Protein AF-A0A841HN18-F1 (afdb_monomer_lite)

Organism: NCBI:txid732238

Radius of gyration: 18.42 Å; chains: 1; bounding box: 43×34×54 Å

pLDDT: mean 80.9, std 12.54, range [36.69, 96.12]

Secondary structure (DSSP, 8-state):
-----EEE-TTSEEEE-SS--S-HHHHHTS-TT-GGGS-TTEEEEEEETTTTEEEEEESSS--EEEEEETTEEEETTEEEPPPPP-TT----EEEEE--TTSPPEEEEE-TTSEEEEEEE-GGGS-SS--S-EEEEEEEEEEETTEEEEEETTS-EEEEEEE--TT---TTS--EEEETTEEEEE--

Sequence (187 aa):
MLTDHILFFGNGIVVRHGFINGPRECYARLPVSNLSTLPSNYGRWQENKATGGIDVVWQEGGPWRLKREGRLLSLDGRKLVSYRPIDAVKLNGVYVYRPVGDQPSAFAFMADGRFEAVNLSENMMTCSSGKAIPKATGRYEVSKWTLLLTFDDGATAMLPLRIGDDQPDLNDVRAFTVISYEFIRER

Foldseek 3Di:
DPLWDWDAAPCFKIFTDNADLAFPVVVNPDDQPDLLPDDQRMWGWDQDPVQRWIWIDTPDDDIFTWHDDPPWTDTPNRTDDDDFFLFFQFDAAKWWFDDPPDDIWIWHGHSVQKIKTAQADLSLFDDDDSDTPRIWIAGWGRGRQWIWGQTPVRDIGIWRKAQDPVCPDSHDGQWIDTSHTIIGGDD

Structure (mmCIF, N/CA/C/O backbone):
data_AF-A0A841HN18-F1
#
_entry.id   AF-A0A841HN18-F1
#
loop_
_atom_site.group_PDB
_atom_site.id
_atom_site.type_symbol
_atom_site.label_atom_id
_atom_site.label_alt_id
_atom_site.label_comp_id
_atom_site.label_asym_id
_atom_site.label_entity_id
_atom_site.label_seq_id
_atom_site.pdbx_PDB_ins_code
_atom_site.Cartn_x
_atom_site.Cartn_y
_atom_site.Cartn_z
_atom_site.occupancy
_atom_site.B_iso_or_equiv
_atom_site.auth_seq_id
_atom_site.auth_comp_id
_atom_site.auth_asym_id
_atom_site.auth_atom_id
_atom_site.pdbx_PDB_model_num
ATOM 1 N N . MET A 1 1 ? -18.126 13.939 3.426 1.00 36.69 1 MET A N 1
ATOM 2 C CA . MET A 1 1 ? -17.469 12.617 3.510 1.00 36.69 1 MET A CA 1
ATOM 3 C C . MET A 1 1 ? -16.158 12.820 4.252 1.00 36.69 1 MET A C 1
ATOM 5 O O . MET A 1 1 ? -15.467 13.767 3.909 1.00 36.69 1 MET A O 1
ATOM 9 N N . LEU A 1 2 ? -15.852 12.040 5.293 1.00 37.47 2 LEU A N 1
ATOM 10 C CA . LEU A 1 2 ? -14.484 11.987 5.827 1.00 37.47 2 LEU A CA 1
ATOM 11 C C . LEU A 1 2 ? -13.649 11.272 4.761 1.00 37.47 2 LEU A C 1
ATOM 13 O O . LEU A 1 2 ? -13.888 10.099 4.498 1.00 37.47 2 LEU A O 1
ATOM 17 N N . THR A 1 3 ? -12.768 12.002 4.085 1.00 49.94 3 THR A N 1
ATOM 18 C CA . THR A 1 3 ? -11.873 11.484 3.034 1.00 49.94 3 THR A CA 1
ATOM 19 C C . THR A 1 3 ? -10.576 10.909 3.601 1.00 49.94 3 THR A C 1
ATOM 21 O O . THR A 1 3 ? -9.691 10.516 2.848 1.00 49.94 3 THR A O 1
ATOM 24 N N . ASP A 1 4 ? -10.443 10.869 4.926 1.00 60.03 4 ASP A N 1
ATOM 25 C CA . ASP A 1 4 ? -9.241 10.380 5.583 1.00 60.03 4 ASP A CA 1
ATOM 26 C C . ASP A 1 4 ? -9.256 8.853 5.632 1.00 60.03 4 ASP A C 1
ATOM 28 O O . ASP A 1 4 ? -10.110 8.241 6.279 1.00 60.03 4 ASP A O 1
ATOM 32 N N . HIS A 1 5 ? -8.284 8.223 4.972 1.00 71.88 5 HIS A N 1
ATOM 33 C CA . HIS A 1 5 ? -7.996 6.818 5.218 1.00 71.88 5 HIS A CA 1
ATOM 34 C C . HIS A 1 5 ? -7.392 6.683 6.616 1.00 71.88 5 HIS A C 1
ATOM 36 O O . HIS A 1 5 ? -6.443 7.388 6.976 1.00 71.88 5 HIS A O 1
ATOM 42 N N . ILE A 1 6 ? -7.958 5.774 7.407 1.00 79.94 6 ILE A N 1
ATOM 43 C CA . ILE A 1 6 ? -7.513 5.498 8.771 1.00 79.94 6 ILE A CA 1
ATOM 44 C C . ILE A 1 6 ? -7.007 4.062 8.821 1.00 79.94 6 ILE A C 1
ATOM 46 O O . ILE A 1 6 ? -7.715 3.131 8.435 1.00 79.94 6 ILE A O 1
ATOM 50 N N . LEU A 1 7 ? -5.786 3.880 9.315 1.00 80.69 7 LEU A N 1
ATOM 51 C CA . LEU A 1 7 ? -5.184 2.567 9.517 1.00 80.69 7 LEU A CA 1
ATOM 52 C C . LEU A 1 7 ? -5.016 2.284 11.002 1.00 80.69 7 LEU A C 1
ATOM 54 O O . LEU A 1 7 ? -4.347 3.046 11.692 1.00 80.69 7 LEU A O 1
ATOM 58 N N . PHE A 1 8 ? -5.561 1.158 11.456 1.00 8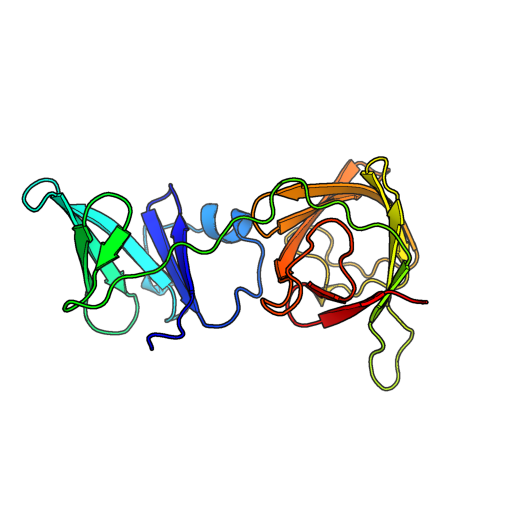3.50 8 PHE A N 1
ATOM 59 C CA . PHE A 1 8 ? -5.360 0.627 12.802 1.00 83.50 8 PHE A CA 1
ATOM 60 C C . PHE A 1 8 ? -4.345 -0.514 12.748 1.00 83.50 8 PHE A C 1
ATOM 62 O O . PHE A 1 8 ? -4.555 -1.511 12.055 1.00 83.50 8 PHE A O 1
ATOM 69 N N . PHE A 1 9 ? -3.245 -0.376 13.480 1.00 81.75 9 PHE A N 1
ATOM 70 C CA . PHE A 1 9 ? -2.192 -1.383 13.576 1.00 81.75 9 PHE A CA 1
ATOM 71 C C . PHE A 1 9 ? -2.323 -2.176 14.874 1.00 81.75 9 PHE A C 1
ATOM 73 O O . PHE A 1 9 ? -2.658 -1.621 15.919 1.00 81.75 9 PHE A O 1
ATOM 80 N N . GLY A 1 10 ? -2.009 -3.473 14.828 1.00 80.31 10 GLY A N 1
ATOM 81 C CA . GLY A 1 10 ? -2.128 -4.367 15.989 1.00 80.31 10 GLY A CA 1
ATOM 82 C C . GLY A 1 10 ? -1.227 -4.001 17.176 1.00 80.31 10 GLY A C 1
ATOM 83 O O . GLY A 1 10 ? -1.501 -4.418 18.293 1.00 80.31 10 GLY A O 1
ATOM 84 N N . ASN A 1 11 ? -0.189 -3.188 16.959 1.00 81.56 11 ASN A N 1
ATOM 85 C CA . ASN A 1 11 ? 0.678 -2.655 18.014 1.00 81.56 11 ASN A CA 1
ATOM 86 C C . ASN A 1 11 ? 0.071 -1.445 18.762 1.00 81.56 11 ASN A C 1
ATOM 88 O O . ASN A 1 11 ? 0.737 -0.872 19.622 1.00 81.56 11 ASN A O 1
ATOM 92 N N . GLY A 1 12 ? -1.153 -1.025 18.420 1.00 87.38 12 GLY A N 1
ATOM 93 C CA . GLY A 1 12 ? -1.821 0.136 19.012 1.00 87.38 12 GLY A CA 1
ATOM 94 C C . GLY A 1 12 ? -1.541 1.469 18.309 1.00 87.38 12 GLY A C 1
ATOM 95 O O . GLY A 1 12 ? -2.044 2.492 18.765 1.00 87.38 12 GLY A O 1
ATOM 96 N N . ILE A 1 13 ? -0.786 1.501 17.199 1.00 86.56 13 ILE A N 1
ATOM 97 C CA . ILE A 1 13 ? -0.677 2.701 16.347 1.00 86.56 13 ILE A CA 1
ATOM 98 C C . ILE A 1 13 ? -1.947 2.874 15.527 1.00 86.56 13 ILE A C 1
ATOM 100 O O . ILE A 1 13 ? -2.488 1.913 14.977 1.00 86.56 13 ILE A O 1
ATOM 104 N N . VAL A 1 14 ? -2.391 4.119 15.395 1.00 86.56 14 VAL A N 1
ATOM 105 C CA . VAL A 1 14 ? -3.349 4.528 14.371 1.00 86.56 14 VAL A CA 1
ATOM 106 C C . VAL A 1 14 ? -2.773 5.680 13.558 1.00 86.56 14 VAL A C 1
ATOM 108 O O . VAL A 1 14 ? -2.078 6.541 14.092 1.00 86.56 14 VAL A O 1
ATOM 111 N N . VAL A 1 15 ? -3.041 5.686 12.257 1.00 82.50 15 VAL A N 1
ATOM 112 C CA . VAL A 1 15 ? -2.590 6.739 11.338 1.00 82.50 15 VAL A CA 1
ATOM 113 C C . VAL A 1 15 ? -3.788 7.264 10.566 1.00 82.50 15 VAL A C 1
ATOM 115 O O . VAL A 1 15 ? -4.546 6.469 10.011 1.00 82.50 15 VAL A O 1
ATOM 118 N N . ARG A 1 16 ? -3.945 8.591 10.515 1.00 80.56 16 ARG A N 1
ATOM 119 C CA . ARG A 1 16 ? -4.865 9.281 9.598 1.00 80.56 16 ARG A CA 1
ATOM 120 C C . ARG A 1 16 ? -4.048 9.828 8.432 1.00 80.56 16 ARG A C 1
ATOM 122 O O . ARG A 1 16 ? -3.082 10.541 8.676 1.00 80.56 16 ARG A O 1
ATOM 129 N N . HIS A 1 17 ? -4.361 9.502 7.181 1.00 63.44 17 HIS A N 1
ATOM 130 C CA . HIS A 1 17 ? -3.858 10.290 6.047 1.00 63.44 17 HIS A CA 1
ATOM 131 C C . HIS A 1 17 ? -4.501 9.912 4.715 1.00 63.44 17 HIS A C 1
ATOM 133 O O . HIS A 1 17 ? -4.709 8.735 4.435 1.00 63.44 17 HIS A O 1
ATOM 139 N N . GLY A 1 18 ? -4.706 10.917 3.856 1.00 53.06 18 GLY A N 1
ATOM 140 C CA . GLY A 1 18 ? -5.249 10.759 2.502 1.00 53.06 18 GLY A CA 1
ATOM 141 C C . GLY A 1 18 ? -4.399 9.896 1.560 1.00 53.06 18 GLY A C 1
ATOM 142 O O . GLY A 1 18 ? -4.943 9.325 0.622 1.00 53.06 18 GLY A O 1
ATOM 143 N N . PHE A 1 19 ? -3.096 9.734 1.819 1.00 49.28 19 PHE A N 1
ATOM 144 C CA . PHE A 1 19 ? -2.218 8.826 1.074 1.00 49.28 19 PHE A CA 1
ATOM 145 C C . PHE A 1 19 ? -1.153 8.236 2.010 1.00 49.28 19 PHE A C 1
ATOM 147 O O . PHE A 1 19 ? -0.394 8.950 2.669 1.00 49.28 19 PHE A O 1
ATOM 154 N N . ILE A 1 20 ? -1.153 6.911 2.120 1.00 56.25 20 ILE A N 1
ATOM 155 C CA . ILE A 1 20 ? -0.195 6.123 2.897 1.00 56.25 20 ILE A C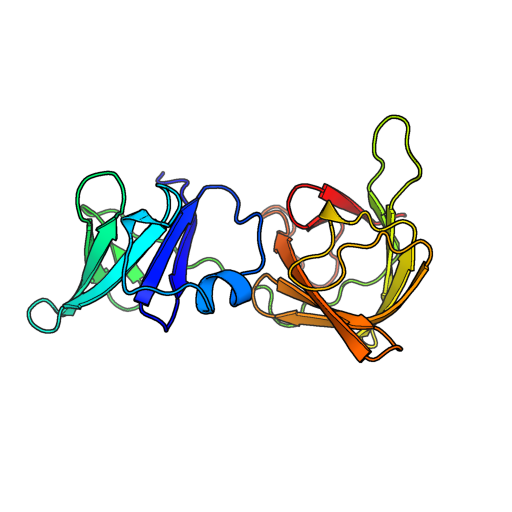A 1
ATOM 156 C C . ILE A 1 20 ? 1.064 5.979 2.030 1.00 56.25 20 ILE A C 1
ATOM 158 O O . ILE A 1 20 ? 1.107 5.124 1.151 1.00 56.25 20 ILE A O 1
ATOM 162 N N . ASN A 1 21 ? 2.061 6.839 2.253 1.00 51.78 21 ASN A N 1
ATOM 163 C CA . ASN A 1 21 ? 3.248 6.954 1.387 1.00 51.78 21 ASN A CA 1
ATOM 164 C C . ASN A 1 21 ? 4.422 6.046 1.808 1.00 51.78 21 ASN A C 1
ATOM 166 O O . ASN A 1 21 ? 5.467 6.053 1.168 1.00 51.78 21 ASN A O 1
ATOM 170 N N . GLY A 1 22 ? 4.284 5.276 2.889 1.00 55.47 22 GLY A N 1
ATOM 171 C CA . GLY A 1 22 ? 5.297 4.332 3.368 1.00 55.47 22 GLY A CA 1
ATOM 172 C C . GLY A 1 22 ? 4.693 2.964 3.698 1.00 55.47 22 GLY A C 1
ATOM 173 O O . GLY A 1 22 ? 3.472 2.852 3.841 1.00 55.47 22 GLY A O 1
ATOM 174 N N . PRO A 1 23 ? 5.510 1.902 3.793 1.00 57.53 23 PRO A N 1
ATOM 175 C CA . PRO A 1 23 ? 5.019 0.535 3.947 1.00 57.53 23 PRO A CA 1
ATOM 176 C C . PRO A 1 23 ? 4.325 0.385 5.282 1.00 57.53 23 PRO A C 1
ATOM 178 O O . PRO A 1 23 ? 4.815 0.857 6.313 1.00 57.53 23 PRO A O 1
ATOM 181 N N . ARG A 1 24 ? 3.202 -0.324 5.279 1.00 65.00 24 ARG A N 1
ATOM 182 C CA . ARG A 1 24 ? 2.359 -0.461 6.468 1.00 65.00 24 ARG A CA 1
ATOM 183 C C . ARG A 1 24 ? 3.089 -1.195 7.592 1.00 65.00 24 ARG A C 1
ATOM 185 O O . ARG A 1 24 ? 2.967 -0.840 8.759 1.00 65.00 24 ARG A O 1
ATOM 192 N N . GLU A 1 25 ? 3.931 -2.150 7.240 1.00 59.81 25 GLU A N 1
ATOM 193 C CA . GLU A 1 25 ? 4.772 -2.916 8.151 1.00 59.81 25 GLU A CA 1
ATOM 194 C C . GLU A 1 25 ? 5.835 -2.039 8.830 1.00 59.81 25 GLU A C 1
ATOM 196 O O . GLU A 1 25 ? 6.194 -2.300 9.979 1.00 59.81 25 GLU A O 1
ATOM 201 N N . CYS A 1 26 ? 6.305 -0.969 8.176 1.00 63.06 26 CYS A N 1
ATOM 202 C CA . CYS A 1 26 ? 7.246 -0.034 8.794 1.00 63.06 26 CYS A CA 1
ATOM 203 C C . CYS A 1 26 ? 6.552 0.786 9.898 1.00 63.06 26 CYS A C 1
ATOM 205 O O . CYS A 1 26 ? 7.157 1.035 10.939 1.00 63.06 26 CYS A O 1
ATOM 207 N N . TYR A 1 27 ? 5.254 1.084 9.758 1.00 66.62 27 TYR A N 1
ATOM 208 C CA . TYR A 1 27 ? 4.459 1.700 10.831 1.00 66.62 27 TYR A CA 1
ATOM 209 C C . TYR A 1 27 ? 4.167 0.742 11.991 1.00 66.62 27 TYR A C 1
ATOM 211 O O . TYR A 1 27 ? 4.137 1.162 13.148 1.00 66.62 27 TYR A O 1
ATOM 219 N N . ALA A 1 28 ? 4.026 -0.557 11.713 1.00 66.00 28 ALA A N 1
ATOM 220 C CA . ALA A 1 28 ? 3.843 -1.578 12.746 1.00 66.00 28 ALA A CA 1
ATOM 221 C C . ALA A 1 28 ? 5.078 -1.762 13.657 1.00 66.00 28 ALA A C 1
ATOM 223 O O . ALA A 1 28 ? 4.959 -2.325 14.745 1.00 66.00 28 ALA A O 1
ATOM 224 N N . ARG A 1 29 ? 6.258 -1.278 13.240 1.00 67.56 29 ARG A N 1
ATOM 225 C CA . ARG A 1 29 ? 7.514 -1.345 14.010 1.00 67.56 29 ARG A CA 1
ATOM 226 C C . ARG A 1 29 ? 7.834 -0.068 14.790 1.00 67.56 29 ARG A C 1
ATOM 228 O O . ARG A 1 29 ? 8.801 -0.060 15.548 1.00 67.56 29 ARG A O 1
ATOM 235 N N . LEU A 1 30 ? 7.060 1.004 14.611 1.00 67.31 30 LEU A N 1
ATOM 236 C CA . LEU A 1 30 ? 7.332 2.268 15.290 1.00 67.31 30 LEU A CA 1
ATOM 237 C C . LEU A 1 30 ? 7.138 2.127 16.810 1.00 67.31 30 LEU A C 1
ATOM 239 O O . LEU A 1 30 ? 6.121 1.576 17.246 1.00 67.31 30 LEU A O 1
ATOM 243 N N . PRO A 1 31 ? 8.083 2.628 17.630 1.00 65.31 31 PRO A N 1
ATOM 244 C CA . PRO A 1 31 ? 7.959 2.584 19.078 1.00 65.31 31 PRO A CA 1
ATOM 245 C C . PRO A 1 31 ? 6.795 3.472 19.530 1.00 65.31 31 PRO A C 1
ATOM 247 O O . PRO A 1 31 ? 6.839 4.696 19.461 1.00 65.31 31 PRO A O 1
ATOM 250 N N . VAL A 1 32 ? 5.737 2.825 20.020 1.00 65.25 32 VAL A N 1
ATOM 251 C CA . VAL A 1 32 ? 4.491 3.467 20.463 1.00 65.25 32 VAL A CA 1
ATOM 252 C C . VAL A 1 32 ? 4.630 4.255 21.750 1.00 65.25 32 VAL A C 1
ATOM 254 O O . VAL A 1 32 ? 3.748 5.053 22.039 1.00 65.25 32 VAL A O 1
ATOM 257 N N . SER A 1 33 ? 5.679 4.038 22.544 1.00 69.38 33 SER A N 1
ATOM 258 C CA . SER A 1 33 ? 5.797 4.538 23.921 1.00 69.38 33 SER A CA 1
ATOM 259 C C . SER A 1 33 ? 5.927 6.059 24.030 1.00 69.38 33 SER A C 1
ATOM 261 O O . SER A 1 33 ? 5.513 6.616 25.048 1.00 69.38 33 SER A O 1
ATOM 263 N N . ASN A 1 34 ? 6.347 6.754 22.966 1.00 71.19 34 ASN A N 1
ATOM 264 C CA . ASN A 1 34 ? 6.362 8.215 22.915 1.00 71.19 34 ASN A CA 1
ATOM 265 C C . ASN A 1 34 ? 5.773 8.753 21.599 1.00 71.19 34 ASN A C 1
ATOM 267 O O . ASN A 1 34 ? 6.390 8.655 20.547 1.00 71.19 34 ASN A O 1
ATOM 271 N N . LEU A 1 35 ? 4.572 9.339 21.663 1.00 71.38 35 LEU A N 1
ATOM 272 C CA . LEU A 1 35 ? 3.925 9.940 20.491 1.00 71.38 35 LEU A CA 1
ATOM 273 C C . LEU A 1 35 ? 4.629 11.210 19.996 1.00 71.38 35 LEU A C 1
ATOM 275 O O . LEU A 1 35 ? 4.475 11.547 18.831 1.00 71.38 35 LEU A O 1
ATOM 279 N N . SER A 1 36 ? 5.398 11.916 20.836 1.00 74.12 36 SER A N 1
ATOM 280 C CA . SER A 1 36 ? 5.982 13.208 20.444 1.00 74.12 36 SER A CA 1
ATOM 281 C C . SER A 1 36 ? 7.070 13.095 19.376 1.00 74.12 36 SER A C 1
ATOM 283 O O . SER A 1 36 ? 7.403 14.086 18.735 1.00 74.12 36 SER A O 1
ATOM 285 N N . THR A 1 37 ? 7.619 11.895 19.178 1.00 73.06 37 THR A N 1
ATOM 286 C CA . THR A 1 37 ? 8.635 11.612 18.158 1.00 73.06 37 THR A CA 1
ATOM 287 C C . THR A 1 37 ? 8.037 11.204 16.815 1.00 73.06 37 THR A C 1
ATOM 289 O O . THR A 1 37 ? 8.785 10.979 15.866 1.00 73.06 37 THR A O 1
ATOM 292 N N . LEU A 1 38 ? 6.713 11.042 16.730 1.00 75.06 38 LEU A N 1
ATOM 293 C CA . LEU A 1 38 ? 6.031 10.683 15.491 1.00 75.06 38 LEU A CA 1
ATOM 294 C C . LEU A 1 38 ? 5.581 11.946 14.729 1.00 75.06 38 LEU A C 1
ATOM 296 O O . LEU A 1 38 ? 5.700 13.060 15.241 1.00 75.06 38 LEU A O 1
ATOM 300 N N . PRO A 1 39 ? 5.134 11.818 13.471 1.00 76.50 39 PRO A N 1
ATOM 301 C CA . PRO A 1 39 ? 4.462 12.907 12.761 1.00 76.50 39 PRO A CA 1
ATOM 302 C C . PRO A 1 39 ? 3.022 13.156 13.254 1.00 76.50 39 PRO A C 1
ATOM 304 O O . PRO A 1 39 ? 2.325 12.232 13.666 1.00 76.50 39 PRO A O 1
ATOM 307 N N . SER A 1 40 ? 2.513 14.386 13.108 1.00 81.94 40 SER A N 1
ATOM 308 C CA . SER A 1 40 ? 1.207 14.837 13.644 1.00 81.94 40 SER A CA 1
ATOM 309 C C . SER A 1 40 ? -0.031 14.055 13.175 1.00 81.94 40 SER A C 1
ATOM 311 O O . SER A 1 40 ? -1.128 14.197 13.725 1.00 81.94 40 SER A O 1
ATOM 313 N N . ASN A 1 41 ? 0.115 13.222 12.150 1.00 80.69 41 ASN A N 1
ATOM 314 C CA . ASN A 1 41 ? -0.937 12.378 11.604 1.00 80.69 41 ASN A CA 1
ATOM 315 C C . ASN A 1 41 ? -1.000 10.973 12.252 1.00 80.69 41 ASN A C 1
ATOM 317 O O . ASN A 1 41 ? -1.807 10.135 11.842 1.00 80.69 41 ASN A O 1
ATOM 321 N N . TYR A 1 42 ? -0.184 10.726 13.280 1.00 84.12 42 TYR A N 1
ATOM 322 C CA . TYR A 1 42 ? -0.169 9.499 14.075 1.00 84.12 42 TYR A CA 1
ATOM 323 C C . TYR A 1 42 ? -0.917 9.670 15.395 1.00 84.12 42 TYR A C 1
ATOM 325 O O . TYR A 1 42 ? -1.061 10.765 15.942 1.00 84.12 42 TYR A O 1
ATOM 333 N N . GLY A 1 43 ? -1.380 8.549 15.928 1.00 89.06 43 GLY A N 1
ATOM 334 C CA . GLY A 1 43 ? -1.990 8.448 17.239 1.00 89.06 43 GLY A CA 1
ATOM 335 C C . GLY A 1 43 ? -1.842 7.050 17.823 1.00 89.06 43 GLY A C 1
ATOM 336 O O . GLY A 1 43 ? -1.284 6.137 17.210 1.00 89.06 43 GLY A O 1
ATOM 337 N N . ARG A 1 44 ? -2.379 6.886 19.027 1.00 90.50 44 ARG A N 1
ATOM 338 C CA . ARG A 1 44 ? -2.591 5.592 19.674 1.00 90.50 44 ARG A CA 1
ATOM 339 C C . ARG A 1 44 ? -4.061 5.250 19.649 1.00 90.50 44 ARG A C 1
ATOM 341 O O . ARG A 1 44 ? -4.888 6.136 19.842 1.00 90.50 44 ARG A O 1
ATOM 348 N N . TRP A 1 45 ? -4.371 3.975 19.494 1.00 92.44 45 TRP A N 1
ATOM 349 C CA . TRP A 1 45 ? -5.715 3.470 19.707 1.00 92.44 45 TRP A CA 1
ATOM 350 C C . TRP A 1 45 ? -5.717 2.315 20.700 1.00 92.44 45 TRP A C 1
ATOM 352 O O . TRP A 1 45 ? -4.737 1.583 20.836 1.00 92.44 45 TRP A O 1
ATOM 362 N N . GLN A 1 46 ? -6.841 2.160 21.386 1.00 93.44 46 GLN A N 1
ATOM 363 C CA . GLN A 1 46 ? -7.092 1.038 22.278 1.00 93.44 46 GLN A CA 1
ATOM 364 C C . GLN A 1 46 ? -8.581 0.700 22.304 1.00 93.44 46 GLN A C 1
ATOM 366 O O . GLN A 1 46 ? -9.433 1.576 22.137 1.00 93.44 46 GLN A O 1
ATOM 371 N N . GLU A 1 47 ? -8.898 -0.566 22.562 1.00 93.62 47 GLU A N 1
ATOM 372 C CA . GLU A 1 47 ? -10.267 -0.965 22.890 1.00 93.62 47 GLU A CA 1
ATOM 373 C C . GLU A 1 47 ? -10.677 -0.374 24.240 1.00 93.62 47 GLU A C 1
ATOM 375 O O . GLU A 1 47 ? -10.007 -0.573 25.259 1.00 93.62 47 GLU A O 1
ATOM 380 N N . ASN A 1 48 ? -11.830 0.282 24.269 1.00 92.19 48 ASN A N 1
ATOM 381 C CA . ASN A 1 48 ? -12.479 0.684 25.500 1.00 92.19 48 ASN A CA 1
ATOM 382 C C . ASN A 1 48 ? -13.466 -0.406 25.925 1.00 92.19 48 ASN A C 1
ATOM 384 O O . ASN A 1 48 ? -14.579 -0.503 25.407 1.00 92.19 48 ASN A O 1
ATOM 388 N N . LYS A 1 49 ? -13.067 -1.225 26.903 1.00 88.69 49 LYS A N 1
ATOM 389 C CA . LYS A 1 49 ? -13.894 -2.336 27.402 1.00 88.69 49 LYS A CA 1
ATOM 390 C C . LYS A 1 49 ? -15.213 -1.886 28.035 1.00 88.69 49 LYS A C 1
ATOM 392 O O . LYS A 1 49 ? -16.170 -2.648 28.004 1.00 88.69 49 LYS A O 1
ATOM 397 N N . ALA A 1 50 ? -15.271 -0.682 28.607 1.00 88.81 50 ALA A N 1
ATOM 398 C CA . ALA A 1 50 ? -16.473 -0.188 29.277 1.00 88.81 50 ALA A CA 1
ATOM 399 C C . ALA A 1 50 ? -17.562 0.221 28.276 1.00 88.81 50 ALA A C 1
ATOM 401 O O . ALA A 1 50 ? -18.745 0.020 28.532 1.00 88.81 50 ALA A O 1
ATOM 402 N N . THR A 1 51 ? -17.166 0.783 27.133 1.00 86.06 51 THR A N 1
ATOM 403 C CA . THR A 1 51 ? -18.100 1.241 26.094 1.00 86.06 51 THR A CA 1
ATOM 404 C C . THR A 1 51 ? -18.220 0.272 24.920 1.00 86.06 51 THR A C 1
ATOM 406 O O . THR A 1 51 ? -19.088 0.455 24.070 1.00 86.06 51 THR A O 1
ATOM 409 N N . GLY A 1 52 ? -17.346 -0.738 24.842 1.00 87.44 52 GLY A N 1
ATOM 410 C CA . GLY A 1 52 ? -17.209 -1.604 23.671 1.00 87.44 52 GLY A CA 1
ATOM 411 C C . GLY A 1 52 ? -16.761 -0.841 22.418 1.00 87.44 52 GLY A C 1
ATOM 412 O O . GLY A 1 52 ? -17.052 -1.275 21.308 1.00 87.44 52 GLY A O 1
ATOM 413 N N . GLY A 1 53 ? -16.132 0.325 22.585 1.00 92.12 53 GLY A N 1
ATOM 414 C CA . GLY A 1 53 ? -15.682 1.203 21.504 1.00 92.12 53 GLY A CA 1
ATOM 415 C C . GLY A 1 53 ? -14.165 1.208 21.328 1.00 92.12 53 GLY A C 1
ATOM 416 O O . GLY A 1 53 ? -13.446 0.441 21.963 1.00 92.12 53 GLY A O 1
ATOM 417 N N . ILE A 1 54 ? -13.676 2.115 20.487 1.00 94.06 54 ILE A N 1
ATOM 418 C CA . ILE A 1 54 ? -12.243 2.380 20.319 1.00 94.06 54 ILE A CA 1
ATOM 419 C C . ILE A 1 54 ? -11.963 3.824 20.723 1.00 94.06 54 ILE A C 1
ATOM 421 O O . ILE A 1 54 ? -12.573 4.748 20.186 1.00 94.06 54 ILE A O 1
ATOM 425 N N . ASP A 1 55 ? -11.012 4.013 21.631 1.00 94.38 55 ASP A N 1
ATOM 426 C CA . ASP A 1 55 ? -10.484 5.333 21.962 1.00 94.38 55 ASP A CA 1
ATOM 427 C C . ASP A 1 55 ? -9.223 5.589 21.142 1.00 94.38 55 ASP A C 1
ATOM 429 O O . ASP A 1 55 ? -8.344 4.729 21.065 1.00 94.38 55 ASP A O 1
ATOM 433 N N . VAL A 1 56 ? -9.125 6.780 20.555 1.00 92.44 56 VAL A N 1
ATOM 434 C CA . VAL A 1 56 ? -7.948 7.241 19.820 1.00 92.44 56 VAL A CA 1
ATOM 435 C C . VAL A 1 56 ? -7.412 8.520 20.443 1.00 92.44 56 VAL A C 1
ATOM 437 O O . VAL A 1 56 ? -8.141 9.500 20.600 1.00 92.44 56 VAL A O 1
ATOM 440 N N . VAL A 1 57 ? -6.115 8.532 20.732 1.00 91.81 57 VAL A N 1
ATOM 441 C CA . VAL A 1 57 ? -5.369 9.717 21.157 1.00 91.81 57 VAL A CA 1
ATOM 442 C C . VAL A 1 57 ? -4.395 10.085 20.050 1.00 91.81 57 VAL A C 1
ATOM 444 O O . VAL A 1 57 ? -3.427 9.368 19.804 1.00 91.81 57 VAL A O 1
ATOM 447 N N . TRP A 1 58 ? -4.663 11.194 19.371 1.00 88.94 58 TRP A N 1
ATOM 448 C CA . TRP A 1 58 ? -3.783 11.720 18.332 1.00 88.94 58 TRP A CA 1
ATOM 449 C C . TRP A 1 58 ? -2.592 12.453 18.940 1.00 88.94 58 TRP A C 1
ATOM 451 O O . TRP A 1 58 ? -2.688 13.002 20.036 1.00 88.94 58 TRP A O 1
ATOM 461 N N . GLN A 1 59 ? -1.477 12.487 18.213 1.00 86.44 59 GLN A N 1
ATOM 462 C CA . GLN A 1 59 ? -0.366 13.367 18.556 1.00 86.44 59 GLN A CA 1
ATOM 463 C C . GLN A 1 59 ? -0.781 14.839 18.482 1.00 86.44 59 GLN A C 1
ATOM 465 O O . GLN A 1 59 ? -0.408 15.626 19.347 1.00 86.44 59 GLN A O 1
ATOM 470 N N . GLU A 1 60 ? -1.563 15.201 17.463 1.00 84.94 60 GLU A N 1
ATOM 471 C CA . GLU A 1 60 ? -2.105 16.546 17.299 1.00 84.94 60 GLU A CA 1
ATOM 472 C C . GLU A 1 60 ? -3.616 16.497 17.031 1.00 84.94 60 GLU A C 1
ATOM 474 O O . GLU A 1 60 ? -4.101 15.744 16.178 1.00 84.94 60 GLU A O 1
ATOM 479 N N . GLY A 1 61 ? -4.374 17.327 17.748 1.00 84.81 61 GLY A N 1
ATOM 480 C CA . GLY A 1 61 ? -5.835 17.384 17.684 1.00 84.81 61 GLY A CA 1
ATOM 481 C C . GLY A 1 61 ? -6.540 16.636 18.822 1.00 84.81 61 GLY A C 1
ATOM 482 O O . GLY A 1 61 ? -5.918 15.985 19.659 1.00 84.81 61 GLY A O 1
ATOM 483 N N . GLY A 1 62 ? -7.868 16.774 18.872 1.00 88.62 62 GLY A N 1
ATOM 484 C CA . GLY A 1 62 ? -8.696 16.191 19.932 1.00 88.62 62 GLY A CA 1
ATOM 485 C C . GLY A 1 62 ? -8.839 14.668 19.818 1.00 88.62 62 GLY A C 1
ATOM 486 O O . GLY A 1 62 ? -8.803 14.138 18.706 1.00 88.62 62 GLY A O 1
ATOM 487 N N . PRO A 1 63 ? -9.032 13.952 20.941 1.00 91.75 63 PRO A N 1
ATOM 488 C CA . PRO A 1 63 ? -9.195 12.502 20.935 1.00 91.75 63 PRO A CA 1
ATOM 489 C C . PRO A 1 63 ? -10.472 12.091 20.202 1.00 91.75 63 PRO A C 1
ATOM 491 O O . PRO A 1 63 ? -11.471 12.813 20.221 1.00 91.75 63 PRO A O 1
ATOM 494 N N . TRP A 1 64 ? -10.466 10.903 19.600 1.00 92.62 64 TRP A N 1
ATOM 495 C CA . TRP A 1 64 ? -11.671 10.314 19.018 1.00 92.62 64 TRP A CA 1
ATOM 496 C C . TRP A 1 64 ? -12.197 9.181 19.883 1.00 92.62 64 TRP A C 1
ATOM 498 O O . TRP A 1 64 ? -11.432 8.426 20.480 1.00 92.62 64 TRP A O 1
ATOM 508 N N . ARG A 1 65 ? -13.523 9.049 19.904 1.00 93.50 65 ARG A N 1
ATOM 509 C CA . ARG A 1 65 ? -14.226 7.920 20.512 1.00 93.50 65 ARG A CA 1
ATOM 510 C C . ARG A 1 65 ? -15.103 7.280 19.456 1.00 93.50 65 ARG A C 1
ATOM 512 O O . ARG A 1 65 ? -16.145 7.823 19.092 1.00 93.50 65 ARG A O 1
ATOM 519 N N . LEU A 1 66 ? -14.652 6.148 18.943 1.00 93.12 66 LEU A N 1
ATOM 520 C CA . LEU A 1 66 ? -15.348 5.405 17.909 1.00 93.12 66 LEU A CA 1
ATOM 521 C C . LEU A 1 66 ? -16.299 4.403 18.553 1.00 93.12 66 LEU A C 1
ATOM 523 O O . LEU A 1 66 ? -15.918 3.663 19.463 1.00 93.12 66 LEU A O 1
ATOM 527 N N . LYS A 1 67 ? -17.531 4.347 18.057 1.00 93.25 67 LYS A N 1
ATOM 528 C CA . LYS A 1 67 ? -18.515 3.343 18.470 1.00 93.25 67 LYS A CA 1
ATOM 529 C C . LYS A 1 67 ? -18.461 2.153 17.524 1.00 93.25 67 LYS A C 1
ATOM 531 O O . LYS A 1 67 ? -18.298 2.326 16.319 1.00 93.25 67 LYS A O 1
ATOM 536 N N . ARG A 1 68 ? -18.624 0.943 18.060 1.00 90.62 68 ARG A N 1
ATOM 537 C CA . ARG A 1 68 ? -18.820 -0.258 17.244 1.00 90.62 68 ARG A CA 1
ATOM 538 C C . ARG A 1 68 ? -20.283 -0.359 16.828 1.00 90.62 68 ARG A C 1
ATOM 540 O O . ARG A 1 68 ? -21.174 -0.391 17.668 1.00 90.62 68 ARG A O 1
ATOM 547 N N . GLU A 1 69 ? -20.516 -0.451 15.527 1.00 87.88 69 GLU A N 1
ATOM 548 C CA . GLU A 1 69 ? -21.831 -0.662 14.922 1.00 87.88 69 GLU A CA 1
ATOM 549 C C . GLU A 1 69 ? -21.777 -1.946 14.087 1.00 87.88 69 GLU A C 1
ATOM 551 O O . GLU A 1 69 ? -21.565 -1.939 12.871 1.00 87.88 69 GLU A O 1
ATOM 556 N N . GLY A 1 70 ? -21.884 -3.088 14.772 1.00 85.44 70 GLY A N 1
ATOM 557 C CA . GLY A 1 70 ? -21.652 -4.399 14.170 1.00 85.44 70 GLY A CA 1
ATOM 558 C C . GLY A 1 70 ? -20.196 -4.551 13.720 1.00 85.44 70 GLY A C 1
ATOM 559 O O . GLY A 1 70 ? -19.286 -4.570 14.545 1.00 85.44 70 GLY A O 1
ATOM 560 N N . ARG A 1 71 ? -19.975 -4.665 12.403 1.00 81.25 71 ARG A N 1
ATOM 561 C CA . ARG A 1 71 ? -18.629 -4.769 11.803 1.00 81.25 71 ARG A CA 1
ATOM 562 C C . ARG A 1 71 ? -17.988 -3.416 11.480 1.00 81.25 71 ARG A C 1
ATOM 564 O O . ARG A 1 71 ? -16.835 -3.390 11.065 1.00 81.25 71 ARG A O 1
ATOM 571 N N . LEU A 1 72 ? -18.726 -2.316 11.625 1.00 85.88 72 LEU A N 1
ATOM 572 C CA . LEU A 1 72 ? -18.251 -0.974 11.297 1.00 85.88 72 LEU A CA 1
ATOM 573 C C . LEU A 1 72 ? -17.905 -0.189 12.561 1.00 85.88 72 LEU A C 1
ATOM 575 O O . LEU A 1 72 ? -18.337 -0.518 13.667 1.00 85.88 72 LEU A O 1
ATOM 579 N N . LEU A 1 73 ? -17.130 0.872 12.368 1.00 88.62 73 LEU A N 1
ATOM 580 C CA . LEU A 1 73 ? -16.860 1.883 13.382 1.00 88.62 73 LEU A CA 1
ATOM 581 C C . LEU A 1 73 ? -17.597 3.163 13.003 1.00 88.62 73 LEU A C 1
ATOM 583 O O . LEU A 1 73 ? -17.701 3.468 11.817 1.00 88.62 73 LEU A O 1
ATOM 587 N N . SER A 1 74 ? -18.087 3.923 13.976 1.00 90.12 74 SER A N 1
ATOM 588 C CA . SER A 1 74 ? -18.672 5.240 13.731 1.00 90.12 74 SER A CA 1
ATOM 589 C C . SER A 1 74 ? -18.025 6.322 14.587 1.00 90.12 74 SER A C 1
ATOM 591 O O . SER A 1 74 ? -17.697 6.104 15.753 1.00 90.12 74 SER A O 1
ATOM 593 N N . LEU A 1 75 ? -17.834 7.495 13.984 1.00 89.75 75 LEU A N 1
ATOM 594 C CA . LEU A 1 75 ? -17.374 8.724 14.626 1.00 89.75 75 LEU A CA 1
ATOM 595 C C . LEU A 1 75 ? -18.477 9.766 14.466 1.00 89.75 75 LEU A C 1
ATOM 597 O O . LEU A 1 75 ? -18.857 10.076 13.338 1.00 89.75 75 LEU A O 1
ATOM 601 N N . ASP A 1 76 ? -19.023 10.272 15.571 1.00 87.31 76 ASP A N 1
ATOM 602 C CA . ASP A 1 76 ? -20.069 11.308 15.569 1.00 87.31 76 ASP A CA 1
ATOM 603 C C . ASP A 1 76 ? -21.253 10.995 14.629 1.00 87.31 76 ASP A C 1
ATOM 605 O O . ASP A 1 76 ? -21.726 11.832 13.862 1.00 87.31 76 ASP A O 1
ATOM 609 N N . GLY A 1 77 ? -21.706 9.734 14.644 1.00 84.38 77 GLY A N 1
ATOM 610 C CA . GLY A 1 77 ? -22.814 9.244 13.813 1.00 84.38 77 GLY A CA 1
ATOM 611 C C . GLY A 1 77 ? -22.453 8.968 12.348 1.00 84.38 77 GLY A C 1
ATOM 612 O O . GLY A 1 77 ? -23.304 8.519 11.581 1.00 84.38 77 GLY A O 1
ATOM 613 N N . ARG A 1 78 ? -21.199 9.189 11.937 1.00 84.94 78 ARG A N 1
ATOM 614 C CA . ARG A 1 78 ? -20.699 8.865 10.594 1.00 84.94 78 ARG A CA 1
ATOM 615 C C . ARG A 1 78 ? -20.006 7.512 10.607 1.00 84.94 78 ARG A C 1
ATOM 617 O O . ARG A 1 78 ? -19.050 7.314 11.353 1.00 84.94 78 ARG A O 1
ATOM 624 N N . LYS A 1 79 ? -20.457 6.594 9.755 1.00 86.31 79 LYS A N 1
ATOM 625 C CA . LYS A 1 79 ? -19.853 5.264 9.611 1.00 86.31 79 LYS A CA 1
ATOM 626 C C . LYS A 1 79 ? -18.540 5.352 8.838 1.00 86.31 79 LYS A C 1
ATOM 628 O O . LYS A 1 79 ? -18.494 5.916 7.747 1.00 86.31 79 LYS A O 1
ATOM 633 N N . LEU A 1 80 ? -17.497 4.757 9.396 1.00 82.06 80 LEU A N 1
ATOM 634 C CA . LEU A 1 80 ? -16.245 4.474 8.715 1.00 82.06 80 LEU A CA 1
ATOM 635 C C . LEU A 1 80 ? -16.449 3.232 7.850 1.00 82.06 80 LEU A C 1
ATOM 637 O O . LEU A 1 80 ? -16.890 2.188 8.335 1.00 82.06 80 LEU A O 1
ATOM 641 N N . VAL A 1 81 ? -16.145 3.356 6.562 1.00 76.19 81 VAL A N 1
ATOM 642 C CA . VAL A 1 81 ? -16.216 2.243 5.616 1.00 76.19 81 VAL A CA 1
ATOM 643 C C . VAL A 1 81 ? -14.876 1.523 5.637 1.00 76.19 81 VAL A C 1
ATOM 645 O O . VAL A 1 81 ? -13.825 2.148 5.504 1.00 76.19 81 VAL A O 1
ATOM 648 N N . SER A 1 82 ? -14.907 0.205 5.825 1.00 74.56 82 SER A N 1
ATOM 649 C CA . SER A 1 82 ? -13.702 -0.608 5.687 1.00 74.56 82 SER A CA 1
ATOM 650 C C . SER A 1 82 ? -13.275 -0.598 4.225 1.00 74.56 82 SER A C 1
ATOM 652 O O . SER A 1 82 ? -14.071 -0.928 3.345 1.00 74.56 82 SER A O 1
ATOM 654 N N . TYR A 1 83 ? -12.031 -0.201 3.966 1.00 72.88 83 TYR A N 1
ATOM 655 C CA . TYR A 1 83 ? -11.488 -0.288 2.621 1.00 72.88 83 TYR A CA 1
ATOM 656 C C . TYR A 1 83 ? -11.352 -1.771 2.249 1.00 72.88 83 TYR A C 1
ATOM 658 O O . TYR A 1 83 ? -10.943 -2.596 3.072 1.00 72.88 83 TYR A O 1
ATOM 666 N N . ARG A 1 84 ? -11.768 -2.144 1.037 1.00 72.56 84 ARG A N 1
ATOM 667 C CA . ARG A 1 84 ? -11.715 -3.543 0.603 1.00 72.56 84 ARG A CA 1
ATOM 668 C C . ARG A 1 84 ? -10.246 -3.926 0.397 1.00 72.56 84 ARG A C 1
ATOM 670 O O . ARG A 1 84 ? -9.544 -3.196 -0.302 1.00 72.56 84 ARG A O 1
ATOM 677 N N . PRO A 1 85 ? -9.749 -5.027 0.983 1.00 74.31 85 PRO A N 1
ATOM 678 C CA . PRO A 1 85 ? -8.412 -5.500 0.663 1.00 74.31 85 PRO A CA 1
ATOM 679 C C . PRO A 1 85 ? -8.356 -5.981 -0.792 1.00 74.31 85 PRO A C 1
ATOM 681 O O . PRO A 1 85 ? -9.314 -6.559 -1.305 1.00 74.31 85 PRO A O 1
ATOM 684 N N . ILE A 1 86 ? -7.220 -5.747 -1.439 1.00 78.81 86 ILE A N 1
ATOM 685 C CA . ILE A 1 86 ? -6.872 -6.224 -2.782 1.00 78.81 86 ILE A CA 1
ATOM 686 C C . ILE A 1 86 ? -5.939 -7.445 -2.700 1.00 78.81 86 ILE A C 1
ATOM 688 O O . ILE A 1 86 ? -5.018 -7.602 -3.498 1.00 78.81 86 ILE A O 1
ATOM 692 N N . ASP A 1 87 ? -6.167 -8.301 -1.697 1.00 76.31 87 ASP A N 1
ATOM 693 C CA . ASP A 1 87 ? -5.432 -9.555 -1.510 1.00 76.31 87 ASP A CA 1
ATOM 694 C C . ASP A 1 87 ? -5.443 -10.397 -2.795 1.00 76.31 87 ASP A C 1
ATOM 696 O O . ASP A 1 87 ? -6.474 -10.517 -3.460 1.00 76.31 87 ASP A O 1
ATOM 700 N N . ALA A 1 88 ? -4.298 -11.005 -3.115 1.00 70.94 88 ALA A N 1
ATOM 701 C CA . ALA A 1 88 ? -4.117 -11.923 -4.240 1.00 70.94 88 ALA A CA 1
ATOM 702 C C . ALA A 1 88 ? -4.366 -11.331 -5.643 1.00 70.94 88 ALA A C 1
ATOM 704 O O . ALA A 1 88 ? -4.452 -12.093 -6.611 1.00 70.94 88 ALA A O 1
ATOM 705 N N . VAL A 1 89 ? -4.408 -9.998 -5.782 1.00 84.56 89 VAL A N 1
ATOM 706 C CA . VAL A 1 89 ? -4.349 -9.342 -7.096 1.00 84.56 89 VAL A CA 1
ATOM 707 C C . VAL A 1 89 ? -3.144 -9.851 -7.879 1.00 84.56 89 VAL A C 1
ATOM 709 O O . VAL A 1 89 ? -2.012 -9.859 -7.389 1.00 84.56 89 VAL A O 1
ATOM 712 N N . LYS A 1 90 ? -3.396 -10.244 -9.127 1.00 82.06 90 LYS A N 1
ATOM 713 C CA . LYS A 1 90 ? -2.357 -10.608 -10.085 1.00 82.06 90 LYS A CA 1
ATOM 714 C C . LYS A 1 90 ? -2.107 -9.424 -10.999 1.00 82.06 90 LYS A C 1
ATOM 716 O O . LYS A 1 90 ? -2.874 -9.162 -11.919 1.00 82.06 90 LYS A O 1
ATOM 721 N N . LEU A 1 91 ? -1.016 -8.715 -10.737 1.00 89.50 91 LEU A N 1
ATOM 722 C CA . LEU A 1 91 ? -0.488 -7.753 -11.693 1.00 89.50 91 LEU A CA 1
ATOM 723 C C . LEU A 1 91 ? 0.090 -8.566 -12.857 1.00 89.50 91 LEU A C 1
ATOM 725 O O . LEU A 1 91 ? 0.921 -9.446 -12.652 1.00 89.50 91 LEU A O 1
ATOM 729 N N . ASN A 1 92 ? -0.392 -8.347 -14.075 1.00 91.81 92 ASN A N 1
ATOM 730 C CA . ASN A 1 92 ? 0.072 -9.097 -15.240 1.00 91.81 92 ASN A CA 1
ATOM 731 C C . ASN A 1 92 ? 0.278 -8.144 -16.411 1.00 91.81 92 ASN A C 1
ATOM 733 O O . ASN A 1 92 ? -0.664 -7.497 -16.870 1.00 91.81 92 ASN A O 1
ATOM 737 N N . GLY A 1 93 ? 1.517 -8.072 -16.884 1.00 94.25 93 GLY A N 1
ATOM 738 C CA . GLY A 1 93 ? 1.941 -7.157 -17.933 1.00 94.25 93 GLY A CA 1
ATOM 739 C C . GLY A 1 93 ? 3.061 -6.227 -17.485 1.00 94.25 93 GLY A C 1
ATOM 740 O O . GLY A 1 93 ? 3.592 -6.330 -16.378 1.00 94.25 93 GLY A O 1
ATOM 741 N N . VAL A 1 94 ? 3.428 -5.322 -18.386 1.00 96.00 94 VAL A N 1
ATOM 742 C CA . VAL A 1 94 ? 4.478 -4.326 -18.164 1.00 96.00 94 VAL A CA 1
ATOM 743 C C . VAL A 1 94 ? 3.820 -3.023 -17.753 1.00 96.00 94 VAL A C 1
ATOM 745 O O . VAL A 1 94 ? 2.979 -2.504 -18.478 1.00 96.00 94 VAL A O 1
ATOM 748 N N . TYR A 1 95 ? 4.193 -2.498 -16.596 1.00 96.00 95 TYR A N 1
ATOM 749 C CA . TYR A 1 95 ? 3.701 -1.244 -16.056 1.00 96.00 95 TYR A CA 1
ATOM 750 C C . TYR A 1 95 ? 4.841 -0.245 -15.986 1.00 96.00 95 TYR A C 1
ATOM 752 O O . TYR A 1 95 ? 5.912 -0.564 -15.471 1.00 96.00 95 TYR A O 1
ATOM 760 N N . VAL A 1 96 ? 4.610 0.967 -16.483 1.00 95.31 96 VAL A N 1
ATOM 761 C CA . VAL A 1 96 ? 5.654 1.978 -16.645 1.00 95.31 96 VAL A CA 1
ATOM 762 C C . VAL A 1 96 ? 5.237 3.278 -15.980 1.00 95.31 96 VAL A C 1
ATOM 764 O O . VAL A 1 96 ? 4.139 3.785 -16.208 1.00 95.31 96 VAL A O 1
ATOM 767 N N . TYR A 1 97 ? 6.153 3.832 -15.195 1.00 93.56 97 TYR A N 1
ATOM 768 C CA . TYR A 1 97 ? 6.114 5.201 -14.707 1.00 93.56 97 TYR A CA 1
ATOM 769 C C . TYR A 1 97 ? 7.127 6.037 -15.499 1.00 93.56 97 TYR A C 1
ATOM 771 O O . TYR A 1 97 ? 8.277 5.636 -15.682 1.00 93.56 97 TYR A O 1
ATOM 779 N N . ARG A 1 98 ? 6.697 7.205 -15.989 1.00 92.69 98 ARG A N 1
ATOM 780 C CA . ARG A 1 98 ? 7.516 8.105 -16.816 1.00 92.69 98 ARG A CA 1
ATOM 781 C C . ARG A 1 98 ? 7.735 9.437 -16.090 1.00 92.69 98 ARG A C 1
ATOM 783 O O . ARG A 1 98 ? 6.881 10.317 -16.200 1.00 92.69 98 ARG A O 1
ATOM 790 N N . PRO A 1 99 ? 8.842 9.601 -15.348 1.00 85.62 99 PRO A N 1
ATOM 791 C CA . PRO A 1 99 ? 9.214 10.901 -14.803 1.00 85.62 99 PRO A CA 1
ATOM 792 C C . PRO A 1 99 ? 9.591 11.881 -15.924 1.00 85.62 99 PRO A C 1
ATOM 794 O O . PRO A 1 99 ? 10.086 11.491 -16.982 1.00 85.62 99 PRO A O 1
ATOM 797 N N . VAL A 1 100 ? 9.381 13.177 -15.693 1.00 84.00 100 VAL A N 1
ATOM 798 C CA . VAL A 1 100 ? 9.834 14.225 -16.618 1.00 84.00 100 VAL A CA 1
ATOM 799 C C . VAL A 1 100 ? 11.355 14.362 -16.511 1.00 84.00 100 VAL A C 1
ATOM 801 O O . VAL A 1 100 ? 11.864 14.680 -15.441 1.00 84.00 100 VAL A O 1
ATOM 804 N N . GLY A 1 101 ? 12.070 14.169 -17.624 1.00 83.81 101 GLY A N 1
ATOM 805 C CA . GLY A 1 101 ? 13.517 14.410 -17.709 1.00 83.81 101 GLY A CA 1
ATOM 806 C C . GLY A 1 101 ? 14.419 13.282 -17.196 1.00 83.81 101 GLY A C 1
ATOM 807 O O . GLY A 1 101 ? 15.623 13.495 -17.097 1.00 83.81 101 GLY A O 1
ATOM 808 N N . ASP A 1 102 ? 13.871 12.102 -16.901 1.00 85.31 102 ASP A N 1
ATOM 809 C CA . ASP A 1 102 ? 14.624 10.933 -16.428 1.00 85.31 102 ASP A CA 1
ATOM 810 C C . ASP A 1 102 ? 14.152 9.654 -17.153 1.00 85.31 102 ASP A C 1
ATOM 812 O O . ASP A 1 102 ? 13.154 9.667 -17.884 1.00 85.31 102 ASP A O 1
ATOM 816 N N . GLN A 1 103 ? 14.887 8.551 -17.011 1.00 87.81 103 GLN A N 1
ATOM 817 C CA . GLN A 1 103 ? 14.522 7.279 -17.625 1.00 87.81 103 GLN A CA 1
ATOM 818 C C . GLN A 1 103 ? 13.229 6.713 -17.011 1.00 87.81 103 GLN A C 1
ATOM 820 O O . GLN A 1 103 ? 13.007 6.837 -15.805 1.00 87.81 103 GLN A O 1
ATOM 825 N N . PRO A 1 104 ? 12.374 6.041 -17.808 1.00 91.50 104 PRO A N 1
ATOM 826 C CA . PRO A 1 104 ? 11.203 5.362 -17.274 1.00 91.50 104 PRO A CA 1
ATOM 827 C C . PRO A 1 104 ? 11.587 4.264 -16.282 1.00 91.50 104 PRO A C 1
ATOM 829 O O . PRO A 1 104 ? 12.500 3.476 -16.543 1.00 91.50 104 PRO A O 1
ATOM 832 N N . SER A 1 105 ? 10.830 4.181 -15.191 1.00 92.12 105 SER A N 1
ATOM 833 C CA . SER A 1 105 ? 10.836 3.039 -14.277 1.00 92.12 105 SER A CA 1
ATOM 834 C C . SER A 1 105 ? 9.776 2.046 -14.733 1.00 92.12 105 SER A C 1
ATOM 836 O O . SER A 1 105 ? 8.669 2.456 -15.093 1.00 92.12 105 SER A O 1
ATOM 838 N N . ALA A 1 106 ? 10.066 0.748 -14.690 1.00 93.94 106 ALA A N 1
ATOM 839 C CA . ALA A 1 106 ? 9.084 -0.255 -15.084 1.00 93.94 106 ALA A CA 1
ATOM 840 C C . ALA A 1 106 ? 9.089 -1.490 -14.189 1.00 93.94 106 ALA A C 1
ATOM 842 O O . ALA A 1 106 ? 10.131 -1.899 -13.676 1.00 93.94 106 ALA A O 1
ATOM 843 N N . PHE A 1 107 ? 7.910 -2.097 -14.077 1.00 94.75 107 PHE A N 1
ATOM 844 C CA . PHE A 1 107 ? 7.698 -3.433 -13.542 1.00 94.75 107 PHE A CA 1
ATOM 845 C C . PHE A 1 107 ? 7.049 -4.306 -14.614 1.00 94.75 107 PHE A C 1
ATOM 847 O O . PHE A 1 107 ? 5.950 -4.005 -15.072 1.00 94.75 107 PHE A O 1
ATOM 854 N N . ALA A 1 108 ? 7.690 -5.403 -14.992 1.00 96.12 108 ALA A N 1
ATOM 855 C CA . ALA A 1 108 ? 7.059 -6.478 -15.741 1.00 96.12 108 ALA A CA 1
ATOM 856 C C . ALA A 1 108 ? 6.625 -7.558 -14.751 1.00 96.12 108 ALA A C 1
ATOM 858 O O . ALA A 1 108 ? 7.472 -8.223 -14.164 1.00 96.12 108 ALA A O 1
ATOM 859 N N . PHE A 1 109 ? 5.320 -7.725 -14.551 1.00 95.75 109 PHE A N 1
ATOM 860 C CA . PHE A 1 109 ? 4.766 -8.750 -13.672 1.00 95.75 109 PHE A CA 1
ATOM 861 C C . PHE A 1 109 ? 4.203 -9.913 -14.479 1.00 95.75 109 PHE A C 1
ATOM 863 O O . PHE A 1 109 ? 3.512 -9.719 -15.482 1.00 95.75 109 PHE A O 1
ATOM 870 N N . MET A 1 110 ? 4.467 -11.126 -14.006 1.00 93.81 110 MET A N 1
ATOM 871 C CA . MET A 1 110 ? 3.976 -12.361 -14.599 1.00 93.81 110 MET A CA 1
ATOM 872 C C . MET A 1 110 ? 2.859 -12.959 -13.738 1.00 93.81 110 MET A C 1
ATOM 874 O O . MET A 1 110 ? 2.848 -12.840 -12.511 1.00 93.81 110 MET A O 1
ATOM 878 N N . ALA A 1 111 ? 1.921 -13.666 -14.370 1.00 88.31 111 ALA A N 1
ATOM 879 C CA . ALA A 1 111 ? 0.803 -14.309 -13.668 1.00 88.31 111 ALA A CA 1
ATOM 880 C C . ALA A 1 111 ? 1.252 -15.340 -12.604 1.00 88.31 111 ALA A C 1
ATOM 882 O O . ALA A 1 111 ? 0.565 -15.555 -11.602 1.00 88.31 111 ALA A O 1
ATOM 883 N N . ASP A 1 112 ? 2.432 -15.943 -12.789 1.00 90.94 112 ASP A N 1
ATOM 884 C CA . ASP A 1 112 ? 3.041 -16.920 -11.876 1.00 90.94 112 ASP A CA 1
ATOM 885 C C . ASP A 1 112 ? 3.705 -16.293 -10.631 1.00 90.94 112 ASP A C 1
ATOM 887 O O . ASP A 1 112 ? 4.324 -16.999 -9.830 1.00 90.94 112 ASP A O 1
ATOM 891 N N . GLY A 1 113 ? 3.576 -14.975 -10.452 1.00 92.06 113 GLY A N 1
ATOM 892 C CA . GLY A 1 113 ? 4.146 -14.255 -9.319 1.00 92.06 113 GLY A CA 1
ATOM 893 C C . GLY A 1 113 ? 5.620 -13.897 -9.488 1.00 92.06 113 GLY A C 1
ATOM 894 O O . GLY A 1 113 ? 6.243 -13.516 -8.505 1.00 92.06 113 GLY A O 1
ATOM 895 N N . ARG A 1 114 ? 6.220 -14.037 -10.677 1.00 96.12 114 ARG A N 1
ATOM 896 C CA . ARG A 1 114 ? 7.542 -13.456 -10.966 1.00 96.12 114 ARG A CA 1
ATOM 897 C C . ARG A 1 114 ? 7.435 -11.992 -11.381 1.00 96.12 114 ARG A C 1
ATOM 899 O O . ARG A 1 114 ? 6.391 -11.558 -11.868 1.00 96.12 114 ARG A O 1
ATOM 906 N N . PHE A 1 115 ? 8.519 -11.246 -11.197 1.00 95.31 115 PHE A N 1
ATOM 907 C CA . PHE A 1 115 ? 8.653 -9.903 -11.746 1.00 95.31 115 PHE A CA 1
ATOM 908 C C . PHE A 1 115 ? 10.053 -9.642 -12.300 1.00 95.31 115 PHE A C 1
ATOM 910 O O . PHE A 1 115 ? 11.039 -10.225 -11.844 1.00 95.3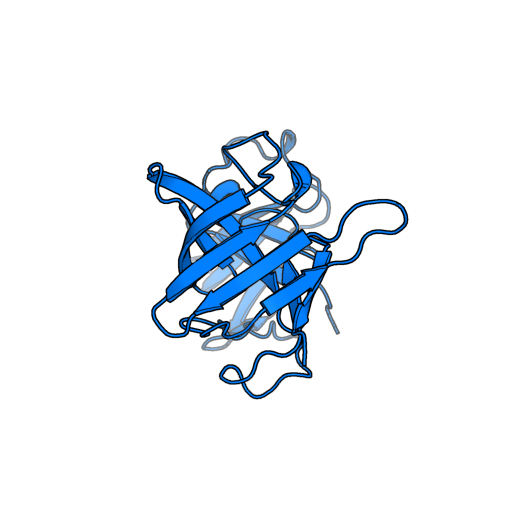1 115 PHE A O 1
ATOM 917 N N . GLU A 1 116 ? 10.123 -8.703 -13.235 1.00 95.31 116 GLU A N 1
ATOM 918 C CA . GLU A 1 116 ? 11.336 -7.973 -13.585 1.00 95.31 116 GLU A CA 1
ATOM 919 C C . GLU A 1 116 ? 11.095 -6.487 -13.326 1.00 95.31 116 GLU A C 1
ATOM 921 O O . GLU A 1 116 ? 9.997 -5.978 -13.552 1.00 95.31 116 GLU A O 1
ATOM 926 N N . ALA A 1 117 ? 12.106 -5.778 -12.846 1.00 91.94 117 ALA A N 1
ATOM 927 C CA . ALA A 1 117 ? 12.043 -4.342 -12.643 1.00 91.94 117 ALA A CA 1
ATOM 928 C C . ALA A 1 117 ? 13.256 -3.652 -13.252 1.00 91.94 117 ALA A C 1
ATOM 930 O O . ALA A 1 117 ? 14.356 -4.206 -13.255 1.00 91.94 117 ALA A O 1
ATOM 931 N N . VAL A 1 118 ? 13.058 -2.432 -13.742 1.00 91.31 118 VAL A N 1
ATOM 932 C CA . VAL A 1 118 ? 14.126 -1.583 -14.280 1.00 91.31 118 VAL A CA 1
ATOM 933 C C . VAL A 1 118 ? 13.989 -0.156 -13.778 1.00 91.31 118 VAL A C 1
ATOM 935 O O . VAL A 1 118 ? 12.874 0.343 -13.601 1.00 91.31 118 VAL A O 1
ATOM 938 N N . ASN A 1 119 ? 15.136 0.491 -13.569 1.00 87.50 119 ASN A N 1
ATOM 939 C CA . ASN A 1 119 ? 15.252 1.893 -13.166 1.00 87.50 119 ASN A CA 1
ATOM 940 C C . ASN A 1 119 ? 14.360 2.269 -11.968 1.00 87.50 119 ASN A C 1
ATOM 942 O O . ASN A 1 119 ? 13.730 3.329 -11.967 1.00 87.50 119 ASN A O 1
ATOM 946 N N . LEU A 1 120 ? 14.267 1.408 -10.949 1.00 82.56 120 LEU A N 1
ATOM 947 C CA . LEU A 1 120 ? 13.547 1.768 -9.726 1.00 82.56 120 LEU A CA 1
ATOM 948 C C . LEU A 1 120 ? 14.405 2.737 -8.918 1.00 82.56 120 LEU A C 1
ATOM 950 O O . LEU A 1 120 ? 15.544 2.421 -8.562 1.00 82.56 120 LEU A O 1
ATOM 954 N N . SER A 1 121 ? 13.858 3.913 -8.617 1.00 74.12 121 SER A N 1
ATOM 955 C CA . SER A 1 121 ? 14.568 4.898 -7.803 1.00 74.12 121 SER A CA 1
ATOM 956 C C . SER A 1 121 ? 14.654 4.453 -6.340 1.00 74.12 121 SER A C 1
ATOM 958 O O . SER A 1 121 ? 13.824 3.689 -5.849 1.00 74.12 121 SER A O 1
ATOM 960 N N . GLU A 1 122 ? 15.638 4.978 -5.613 1.00 68.94 122 GLU A N 1
ATOM 961 C CA . GLU A 1 122 ? 15.789 4.753 -4.165 1.00 68.94 122 GLU A CA 1
ATOM 962 C C . GLU A 1 122 ? 14.522 5.113 -3.395 1.00 68.94 122 GLU A C 1
ATOM 964 O O . GLU A 1 122 ? 14.107 4.396 -2.490 1.00 68.94 122 GLU A O 1
ATOM 969 N N . ASN A 1 123 ? 13.855 6.183 -3.822 1.00 67.81 123 ASN A N 1
ATOM 970 C CA . ASN A 1 123 ? 12.633 6.680 -3.202 1.00 67.81 123 ASN A CA 1
ATOM 971 C C . ASN A 1 123 ? 11.420 5.782 -3.471 1.00 67.81 123 ASN A C 1
ATOM 973 O O . ASN A 1 123 ? 10.409 5.898 -2.781 1.00 67.81 123 ASN A O 1
ATOM 977 N N . MET A 1 124 ? 11.506 4.892 -4.466 1.00 69.50 124 MET A N 1
ATOM 978 C CA . MET A 1 124 ? 10.490 3.875 -4.738 1.00 69.50 124 MET A CA 1
ATOM 979 C C . MET A 1 124 ? 10.661 2.631 -3.872 1.00 69.50 124 MET A C 1
ATOM 981 O O . MET A 1 124 ? 9.753 1.813 -3.838 1.00 69.50 124 MET A O 1
ATOM 985 N N . MET A 1 125 ? 11.794 2.471 -3.187 1.00 64.19 125 MET A N 1
ATOM 986 C CA . MET A 1 125 ? 12.165 1.266 -2.454 1.00 64.19 125 MET A CA 1
ATOM 987 C C . MET A 1 125 ? 12.234 1.567 -0.961 1.00 64.19 125 MET A C 1
ATOM 989 O O . MET A 1 125 ? 12.978 2.425 -0.499 1.00 64.19 125 MET A O 1
ATOM 993 N N . THR A 1 126 ? 11.444 0.861 -0.168 1.00 56.94 126 THR A N 1
ATOM 994 C CA . THR A 1 126 ? 11.256 1.210 1.239 1.00 56.94 126 THR A CA 1
ATOM 995 C C . THR A 1 126 ? 12.036 0.290 2.179 1.00 56.94 126 THR A C 1
ATOM 997 O O . THR A 1 126 ? 12.236 -0.899 1.939 1.00 56.94 126 THR A O 1
ATOM 1000 N N . CYS A 1 127 ? 12.466 0.869 3.298 1.00 52.06 127 CYS A N 1
ATOM 1001 C CA . CYS A 1 127 ? 12.961 0.206 4.506 1.00 52.06 127 CYS A CA 1
ATOM 1002 C C . CYS A 1 127 ? 14.218 -0.692 4.396 1.00 52.06 127 CYS A C 1
ATOM 1004 O O . CYS A 1 127 ? 14.622 -1.206 5.437 1.00 52.06 127 CYS A O 1
ATOM 1006 N N . SER A 1 128 ? 14.885 -0.866 3.240 1.00 48.12 128 SER A N 1
ATOM 1007 C CA . SER A 1 128 ? 16.156 -1.632 3.241 1.00 48.12 128 SER A CA 1
ATOM 1008 C C . SER A 1 128 ? 17.196 -1.433 2.129 1.00 48.12 128 SER A C 1
ATOM 1010 O O . SER A 1 128 ? 18.334 -1.810 2.387 1.00 48.12 128 SER A O 1
ATOM 1012 N N . SER A 1 129 ? 16.931 -0.845 0.955 1.00 51.12 129 SER A N 1
ATOM 1013 C CA . SER A 1 129 ? 17.983 -0.834 -0.086 1.00 51.12 129 SER A CA 1
ATOM 1014 C C . SER A 1 129 ? 18.772 0.467 -0.214 1.00 51.12 129 SER A C 1
ATOM 1016 O O . SER A 1 129 ? 19.969 0.381 -0.467 1.00 51.12 129 SER A O 1
ATOM 1018 N N . GLY A 1 130 ? 18.153 1.648 -0.058 1.00 53.75 130 GLY A N 1
ATOM 1019 C CA . GLY A 1 130 ? 18.825 2.955 -0.216 1.00 53.75 130 GLY A CA 1
ATOM 1020 C C . GLY A 1 130 ? 19.677 3.081 -1.488 1.00 53.75 130 GLY A C 1
ATOM 1021 O O . GLY A 1 130 ? 20.614 3.866 -1.510 1.00 53.75 130 GLY A O 1
ATOM 1022 N N . LYS A 1 131 ? 19.411 2.241 -2.496 1.00 62.00 131 LYS A N 1
ATOM 1023 C CA . LYS A 1 131 ? 20.163 2.126 -3.745 1.00 62.00 131 LYS A CA 1
ATOM 1024 C C . LYS A 1 131 ? 19.188 1.988 -4.897 1.00 62.00 131 LYS A C 1
ATOM 1026 O O . LYS A 1 131 ? 18.254 1.184 -4.823 1.00 62.00 131 LYS A O 1
ATOM 1031 N N . ALA A 1 132 ? 19.409 2.787 -5.936 1.00 69.06 132 ALA A N 1
ATOM 1032 C CA . ALA A 1 132 ? 18.667 2.670 -7.177 1.00 69.06 132 ALA A CA 1
ATOM 1033 C C . ALA A 1 132 ? 18.894 1.272 -7.761 1.00 69.06 132 ALA A C 1
ATOM 1035 O O . ALA A 1 132 ? 20.005 0.736 -7.714 1.00 69.06 132 ALA A O 1
ATOM 1036 N N . ILE A 1 133 ? 17.837 0.682 -8.306 1.00 71.81 133 ILE A N 1
ATOM 1037 C CA . ILE A 1 133 ? 17.887 -0.644 -8.910 1.00 71.81 133 ILE A CA 1
ATOM 1038 C C . ILE A 1 133 ? 17.807 -0.462 -10.426 1.00 71.81 133 ILE A C 1
ATOM 1040 O O . ILE A 1 133 ? 16.708 -0.263 -10.953 1.00 71.81 133 ILE A O 1
ATOM 1044 N N . PRO A 1 134 ? 18.944 -0.523 -11.148 1.00 80.06 134 PRO A N 1
ATOM 1045 C CA . PRO A 1 134 ? 18.934 -0.395 -12.602 1.00 80.06 134 PRO A CA 1
ATOM 1046 C C . PRO A 1 134 ? 18.195 -1.570 -13.249 1.00 80.06 134 PRO A C 1
ATOM 1048 O O . PRO A 1 134 ? 17.429 -1.374 -14.190 1.00 80.06 134 PRO A O 1
ATOM 1051 N N . LYS A 1 135 ? 18.373 -2.783 -12.709 1.00 87.94 135 LYS A N 1
ATOM 1052 C CA . LYS A 1 135 ? 17.628 -3.979 -13.096 1.00 87.94 135 LYS A CA 1
ATOM 1053 C C . LYS A 1 135 ? 17.524 -4.950 -11.923 1.00 87.94 135 LYS A C 1
ATOM 1055 O O . LYS A 1 135 ? 18.500 -5.139 -11.203 1.00 87.94 135 LYS A O 1
ATOM 1060 N N . ALA A 1 136 ? 16.367 -5.578 -11.767 1.00 89.25 136 ALA A N 1
ATOM 1061 C CA . ALA A 1 136 ? 16.110 -6.610 -10.773 1.00 89.25 136 ALA A CA 1
ATOM 1062 C C . ALA A 1 136 ? 15.126 -7.653 -11.291 1.00 89.25 136 ALA A C 1
ATOM 1064 O O . ALA A 1 136 ? 14.301 -7.369 -12.156 1.00 89.25 136 ALA A O 1
ATOM 1065 N N . THR A 1 137 ? 15.187 -8.836 -10.697 1.00 94.12 137 THR A N 1
ATOM 1066 C CA . THR A 1 137 ? 14.239 -9.930 -10.904 1.00 94.12 137 THR A CA 1
ATOM 1067 C C . THR A 1 137 ? 13.872 -10.550 -9.561 1.00 94.12 137 THR A C 1
ATOM 1069 O O . THR A 1 137 ? 14.606 -10.398 -8.577 1.00 94.12 137 THR A O 1
ATOM 1072 N N . GLY A 1 138 ? 12.716 -11.209 -9.497 1.00 94.00 138 GLY A N 1
ATOM 1073 C CA . GLY A 1 138 ? 12.296 -11.885 -8.277 1.00 94.00 138 GLY A CA 1
ATOM 1074 C C . GLY A 1 138 ? 10.856 -12.374 -8.288 1.00 94.00 138 GLY A C 1
ATOM 1075 O O . GLY A 1 138 ? 10.260 -12.642 -9.335 1.00 94.00 138 GLY A O 1
ATOM 1076 N N . ARG A 1 139 ? 10.286 -12.485 -7.088 1.00 95.19 139 ARG A N 1
ATOM 1077 C CA . ARG A 1 139 ? 8.891 -12.847 -6.822 1.00 95.19 139 ARG A CA 1
ATOM 1078 C C . ARG A 1 139 ? 8.119 -11.660 -6.269 1.00 95.19 139 ARG A C 1
ATOM 1080 O O . ARG A 1 139 ? 8.669 -10.877 -5.501 1.00 95.19 139 ARG A O 1
ATOM 1087 N N . TYR A 1 140 ? 6.847 -11.547 -6.629 1.00 92.88 140 TYR A N 1
ATOM 1088 C CA . TYR A 1 140 ? 5.947 -10.571 -6.039 1.00 92.88 140 TYR A CA 1
ATOM 1089 C C . TYR A 1 140 ? 4.693 -11.224 -5.464 1.00 92.88 140 TYR A C 1
ATOM 1091 O O . TYR A 1 140 ? 4.217 -12.259 -5.938 1.00 92.88 140 TYR A O 1
ATOM 1099 N N . GLU A 1 141 ? 4.128 -10.559 -4.467 1.00 90.81 141 GLU A N 1
ATOM 1100 C CA . GLU A 1 141 ? 2.820 -10.856 -3.904 1.00 90.81 141 GLU A CA 1
ATOM 1101 C C . GLU A 1 141 ? 2.082 -9.542 -3.641 1.00 90.81 141 GLU A C 1
ATOM 1103 O O . GLU A 1 141 ? 2.688 -8.545 -3.249 1.00 90.81 141 GLU A O 1
ATOM 1108 N N . VAL A 1 142 ? 0.762 -9.534 -3.833 1.00 87.31 142 VAL A N 1
ATOM 1109 C CA . VAL A 1 142 ? -0.090 -8.452 -3.336 1.00 87.31 142 VAL A CA 1
ATOM 1110 C C . VAL A 1 142 ? -0.837 -8.947 -2.106 1.00 87.31 142 VAL A C 1
ATOM 1112 O O . VAL A 1 142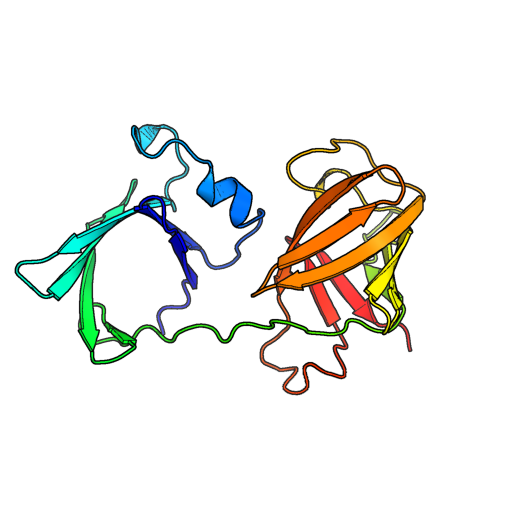 ? -1.675 -9.847 -2.196 1.00 87.31 142 VAL A O 1
ATOM 1115 N N . SER A 1 143 ? -0.545 -8.325 -0.966 1.00 83.12 143 SER A N 1
ATOM 1116 C CA . SER A 1 143 ? -1.205 -8.598 0.308 1.00 83.12 143 SER A CA 1
ATOM 1117 C C . SER A 1 143 ? -1.832 -7.320 0.848 1.00 83.12 143 SER A C 1
ATOM 1119 O O . SER A 1 143 ? -1.167 -6.299 1.047 1.00 83.12 143 SER A O 1
ATOM 1121 N N . LYS A 1 144 ? -3.140 -7.368 1.075 1.00 79.25 144 LYS A N 1
ATOM 1122 C CA . LYS A 1 144 ? -4.043 -6.287 1.468 1.00 79.25 144 LYS A CA 1
ATOM 1123 C C . LYS A 1 144 ? -3.977 -5.106 0.528 1.00 79.25 144 LYS A C 1
ATOM 1125 O O . LYS A 1 144 ? -4.816 -5.004 -0.339 1.00 79.25 144 LYS A O 1
ATOM 1130 N N . TRP A 1 145 ? -3.012 -4.216 0.694 1.00 78.56 145 TRP A N 1
ATOM 1131 C CA . TRP A 1 145 ? -2.796 -3.044 -0.156 1.00 78.56 145 TRP A CA 1
ATOM 1132 C C . TRP A 1 145 ? -1.295 -2.784 -0.317 1.00 78.56 145 TRP A C 1
ATOM 1134 O O . TRP A 1 145 ? -0.866 -1.640 -0.437 1.00 78.56 145 TRP A O 1
ATOM 1144 N N . THR A 1 146 ? -0.475 -3.821 -0.191 1.00 80.69 146 THR A N 1
ATOM 1145 C CA . THR A 1 146 ? 0.983 -3.752 -0.237 1.00 80.69 146 THR A CA 1
ATOM 1146 C C . THR A 1 146 ? 1.460 -4.688 -1.339 1.00 80.69 146 THR A C 1
ATOM 1148 O O . THR A 1 146 ? 1.065 -5.852 -1.383 1.00 80.69 146 THR A O 1
ATOM 1151 N N . LEU A 1 147 ? 2.310 -4.172 -2.220 1.00 87.12 147 LEU A N 1
ATOM 1152 C CA . LEU A 1 147 ? 3.094 -4.954 -3.161 1.00 87.12 147 LEU A CA 1
ATOM 1153 C C . LEU A 1 147 ? 4.377 -5.399 -2.453 1.00 87.12 147 LEU A C 1
ATOM 1155 O O . LEU A 1 147 ? 5.233 -4.583 -2.116 1.00 87.12 147 LEU A O 1
ATOM 1159 N N . LEU A 1 148 ? 4.486 -6.694 -2.204 1.00 86.69 148 LEU A N 1
ATOM 1160 C CA . LEU A 1 148 ? 5.653 -7.340 -1.627 1.00 86.69 148 LEU A CA 1
ATOM 1161 C C . LEU A 1 148 ? 6.540 -7.811 -2.775 1.00 86.69 148 LEU A C 1
ATOM 1163 O O . LEU A 1 148 ? 6.069 -8.528 -3.651 1.00 86.69 148 LEU A O 1
ATOM 1167 N N . LEU A 1 149 ? 7.807 -7.412 -2.770 1.00 87.94 149 LEU A N 1
ATOM 1168 C CA . LEU A 1 149 ? 8.822 -7.851 -3.720 1.00 87.94 149 LEU A CA 1
ATOM 1169 C C . LEU A 1 149 ? 9.894 -8.626 -2.960 1.00 87.94 149 LEU A C 1
ATOM 1171 O O . LEU A 1 149 ? 10.431 -8.130 -1.971 1.00 87.94 149 LEU A O 1
ATOM 1175 N N . THR A 1 150 ? 10.226 -9.818 -3.433 1.00 89.12 150 THR A N 1
ATOM 1176 C CA . THR A 1 150 ? 11.359 -10.623 -2.973 1.00 89.12 150 THR A CA 1
ATOM 1177 C C . THR A 1 150 ? 12.308 -10.790 -4.143 1.00 89.12 150 THR A C 1
ATOM 1179 O O . THR A 1 150 ? 11.974 -11.458 -5.117 1.00 89.12 150 THR A O 1
ATOM 1182 N N . PHE A 1 151 ? 13.460 -10.142 -4.068 1.00 88.00 151 PHE A N 1
ATOM 1183 C CA . PHE A 1 151 ? 14.477 -10.142 -5.111 1.00 88.00 151 PHE A CA 1
ATOM 1184 C C . PHE A 1 151 ? 15.245 -11.468 -5.104 1.00 88.00 151 PHE A C 1
ATOM 1186 O O . PHE A 1 151 ? 15.349 -12.124 -4.066 1.00 88.00 151 PHE A O 1
ATOM 1193 N N . ASP A 1 152 ? 15.800 -11.864 -6.251 1.00 90.50 152 ASP A N 1
ATOM 1194 C CA . ASP A 1 152 ? 16.564 -13.118 -6.371 1.00 90.50 152 ASP A CA 1
ATOM 1195 C C . ASP A 1 152 ? 17.832 -13.148 -5.493 1.00 90.50 152 ASP A C 1
ATOM 1197 O O . ASP A 1 152 ? 18.316 -14.222 -5.141 1.00 90.50 152 ASP A O 1
ATOM 1201 N N . ASP A 1 153 ? 18.350 -11.983 -5.091 1.00 84.25 153 ASP A N 1
ATOM 1202 C CA . ASP A 1 153 ? 19.449 -11.848 -4.125 1.00 84.25 153 ASP A CA 1
ATOM 1203 C C . ASP A 1 153 ? 19.001 -11.988 -2.653 1.00 84.25 153 ASP A C 1
ATOM 1205 O O . ASP A 1 153 ? 19.818 -11.894 -1.736 1.00 84.25 153 ASP A O 1
ATOM 1209 N N . GLY A 1 154 ? 17.708 -12.227 -2.419 1.00 81.44 154 GLY A N 1
ATOM 1210 C CA . GLY A 1 154 ? 17.094 -12.374 -1.103 1.00 81.44 154 GLY A CA 1
ATOM 1211 C C . GLY A 1 154 ? 16.658 -11.061 -0.452 1.00 81.44 154 GLY A C 1
ATOM 1212 O O . GLY A 1 154 ? 16.037 -11.103 0.614 1.00 81.44 154 GLY A O 1
ATOM 1213 N N . ALA A 1 155 ? 16.931 -9.901 -1.060 1.00 80.50 155 ALA A N 1
ATOM 1214 C CA . ALA A 1 155 ? 16.404 -8.636 -0.567 1.00 80.50 155 ALA A CA 1
ATOM 1215 C C . ALA A 1 155 ? 14.871 -8.618 -0.659 1.00 80.50 155 ALA A C 1
ATOM 1217 O O . ALA A 1 155 ? 14.254 -9.312 -1.471 1.00 80.50 155 ALA A O 1
ATOM 1218 N N . THR A 1 156 ? 14.231 -7.791 0.164 1.00 79.75 156 THR A N 1
ATOM 1219 C CA . THR A 1 156 ? 12.773 -7.626 0.136 1.00 79.75 156 THR A CA 1
ATOM 1220 C C . THR A 1 156 ? 12.389 -6.160 0.134 1.00 79.75 156 THR A C 1
ATOM 1222 O O . THR A 1 156 ? 12.976 -5.377 0.876 1.00 79.75 156 THR A O 1
ATOM 1225 N N . ALA A 1 157 ? 11.357 -5.800 -0.624 1.00 79.19 157 ALA A N 1
ATOM 1226 C CA . ALA A 1 157 ? 10.738 -4.481 -0.575 1.00 79.19 157 ALA A CA 1
ATOM 1227 C C . ALA A 1 157 ? 9.232 -4.596 -0.374 1.00 79.19 157 ALA A C 1
ATOM 1229 O O . ALA A 1 157 ? 8.596 -5.547 -0.818 1.00 79.19 157 ALA A O 1
ATOM 1230 N N . MET A 1 158 ? 8.661 -3.610 0.306 1.00 79.44 158 MET A N 1
ATOM 1231 C CA . MET A 1 158 ? 7.238 -3.580 0.627 1.00 79.44 158 MET A CA 1
ATOM 1232 C C . MET A 1 158 ? 6.693 -2.232 0.188 1.00 79.44 158 MET A C 1
ATOM 1234 O O . MET A 1 158 ? 6.999 -1.210 0.791 1.00 79.44 158 MET A O 1
ATOM 1238 N N . LEU A 1 159 ? 5.924 -2.187 -0.887 1.00 80.62 159 LEU A N 1
ATOM 1239 C CA . LEU A 1 159 ? 5.492 -0.937 -1.498 1.00 80.62 159 LEU A CA 1
ATOM 1240 C C . LEU A 1 159 ? 4.001 -0.730 -1.232 1.00 80.62 159 LEU A C 1
ATOM 1242 O O . LEU A 1 159 ? 3.206 -1.610 -1.562 1.00 80.62 159 LEU A O 1
ATOM 1246 N N . PRO A 1 160 ? 3.577 0.401 -0.641 1.00 78.75 160 PRO A N 1
ATOM 1247 C CA . PRO A 1 160 ? 2.160 0.725 -0.545 1.00 78.75 160 PRO A CA 1
ATOM 1248 C C . PRO A 1 160 ? 1.567 0.763 -1.943 1.00 78.75 160 PRO A C 1
ATOM 1250 O O . PRO A 1 160 ? 2.015 1.549 -2.766 1.00 78.75 160 PRO A O 1
ATOM 1253 N N . LEU A 1 161 ? 0.579 -0.082 -2.191 1.00 82.88 161 LEU A N 1
ATOM 1254 C CA . LEU A 1 161 ? -0.124 -0.208 -3.452 1.00 82.88 161 LEU A CA 1
ATOM 1255 C C . LEU A 1 161 ? -1.504 0.439 -3.325 1.00 82.88 161 LEU A C 1
ATOM 1257 O O . LEU A 1 161 ? -2.241 0.202 -2.361 1.00 82.88 161 LEU A O 1
ATOM 1261 N N . ARG A 1 162 ? -1.868 1.235 -4.325 1.00 82.62 162 ARG A N 1
ATOM 1262 C CA . ARG A 1 162 ? -3.223 1.741 -4.527 1.00 82.62 162 ARG A CA 1
ATOM 1263 C C . ARG A 1 162 ? -3.672 1.386 -5.936 1.00 82.62 162 ARG A C 1
ATOM 1265 O O . ARG A 1 162 ? -2.946 1.621 -6.895 1.00 82.62 162 ARG A O 1
ATOM 1272 N N . ILE A 1 163 ? -4.885 0.868 -6.045 1.00 82.56 163 ILE A N 1
ATOM 1273 C CA . ILE A 1 163 ? -5.597 0.694 -7.310 1.00 82.56 163 ILE A CA 1
ATOM 1274 C C . ILE A 1 163 ? -6.791 1.645 -7.243 1.00 82.56 163 ILE A C 1
ATOM 1276 O O . ILE A 1 163 ? -7.393 1.788 -6.178 1.00 82.56 163 ILE A O 1
ATOM 1280 N N . GLY A 1 164 ? -7.057 2.377 -8.324 1.00 73.69 164 GLY A N 1
ATOM 1281 C CA . GLY A 1 164 ? -8.176 3.316 -8.375 1.00 73.69 164 GLY A CA 1
ATOM 1282 C C . GLY A 1 164 ? -9.512 2.603 -8.166 1.00 73.69 164 GLY A C 1
ATOM 1283 O O . GLY A 1 164 ? -9.698 1.477 -8.626 1.00 73.69 164 GLY A O 1
ATOM 1284 N N . ASP A 1 165 ? -10.447 3.257 -7.472 1.00 66.56 165 ASP A N 1
ATOM 1285 C CA . ASP A 1 165 ? -11.787 2.700 -7.228 1.00 66.56 165 ASP A CA 1
ATOM 1286 C C . ASP A 1 165 ? -12.593 2.536 -8.539 1.00 66.56 165 ASP A C 1
ATOM 1288 O O . ASP A 1 165 ? -13.602 1.833 -8.575 1.00 66.56 165 ASP A O 1
ATOM 1292 N N . ASP A 1 166 ? -12.138 3.171 -9.624 1.00 65.75 166 ASP A N 1
ATOM 1293 C CA . ASP A 1 166 ? -12.650 3.075 -10.991 1.00 65.75 166 ASP A CA 1
ATOM 1294 C C . ASP A 1 166 ? -12.193 1.810 -11.742 1.00 65.75 166 ASP A C 1
ATOM 1296 O O . ASP A 1 166 ? -12.655 1.569 -12.858 1.00 65.75 166 ASP A O 1
ATOM 1300 N N . GLN A 1 167 ? -11.338 0.975 -11.139 1.00 66.62 167 GLN A N 1
ATOM 1301 C CA . GLN A 1 167 ? -10.944 -0.334 -11.667 1.00 66.62 167 GLN A CA 1
ATOM 1302 C C . GLN A 1 167 ? -11.654 -1.465 -10.901 1.00 66.62 167 GLN A C 1
ATOM 1304 O O . GLN A 1 167 ? -11.100 -2.026 -9.954 1.00 66.62 167 GLN A O 1
ATOM 1309 N N . PRO A 1 168 ? -12.893 -1.828 -11.293 1.00 61.84 168 PRO A N 1
ATOM 1310 C CA . PRO A 1 168 ? -13.689 -2.821 -10.574 1.00 61.84 168 PRO A CA 1
ATOM 1311 C C . PRO A 1 168 ? -13.161 -4.254 -10.732 1.00 61.84 168 PRO A C 1
ATOM 1313 O O . PRO A 1 168 ? -13.456 -5.100 -9.884 1.00 61.84 168 PRO A O 1
ATOM 1316 N N . ASP A 1 169 ? -12.402 -4.534 -11.799 1.00 75.44 169 ASP A N 1
ATOM 1317 C CA . ASP A 1 169 ? -11.830 -5.853 -12.064 1.00 75.44 169 ASP A CA 1
ATOM 1318 C C . ASP A 1 169 ? -10.360 -5.925 -11.647 1.00 75.44 169 ASP A C 1
ATOM 1320 O O . ASP A 1 169 ? -9.441 -5.498 -12.345 1.00 75.44 169 ASP A O 1
ATOM 1324 N N . LEU A 1 170 ? -10.153 -6.537 -10.488 1.00 79.25 170 LEU A N 1
ATOM 1325 C CA . LEU A 1 170 ? -8.845 -6.809 -9.908 1.00 79.25 170 LEU A CA 1
ATOM 1326 C C . LEU A 1 170 ? -8.043 -7.890 -10.661 1.00 79.25 170 LEU A C 1
ATOM 1328 O O . LEU A 1 170 ? -6.880 -8.118 -10.324 1.00 79.25 170 LEU A O 1
ATOM 1332 N N . ASN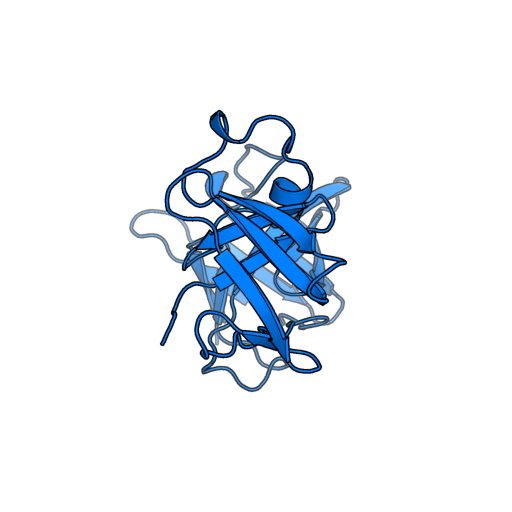 A 1 171 ? -8.630 -8.535 -11.677 1.00 79.50 171 ASN A N 1
ATOM 1333 C CA . ASN A 1 171 ? -7.928 -9.453 -12.577 1.00 79.50 171 ASN A CA 1
ATOM 1334 C C . ASN A 1 171 ? -7.316 -8.748 -13.802 1.00 79.50 171 ASN A C 1
ATOM 1336 O O . ASN A 1 171 ? -6.485 -9.348 -14.481 1.00 79.50 171 ASN A O 1
ATOM 1340 N N . ASP A 1 172 ? -7.697 -7.495 -14.087 1.00 85.06 172 ASP A N 1
ATOM 1341 C CA . ASP A 1 172 ? -7.205 -6.715 -15.233 1.00 85.06 172 ASP A CA 1
ATOM 1342 C C . ASP A 1 172 ? -6.799 -5.293 -14.818 1.00 85.06 172 ASP A C 1
ATOM 1344 O O . ASP A 1 172 ? -7.308 -4.287 -15.313 1.00 85.06 172 ASP A O 1
ATOM 1348 N N . VAL A 1 173 ? -5.849 -5.201 -13.887 1.00 89.50 173 VAL A N 1
ATOM 1349 C CA . VAL A 1 173 ? -5.351 -3.914 -13.388 1.00 89.50 173 VAL A CA 1
ATOM 1350 C C . VAL A 1 173 ? -4.630 -3.156 -14.507 1.00 89.50 173 VAL A C 1
ATOM 1352 O O . VAL A 1 173 ? -3.617 -3.624 -15.040 1.00 89.50 173 VAL A O 1
ATOM 1355 N N . ARG A 1 174 ? -5.131 -1.965 -14.848 1.00 90.75 174 ARG A N 1
ATOM 1356 C CA . ARG A 1 174 ? -4.605 -1.091 -15.915 1.00 90.75 174 ARG A CA 1
ATOM 1357 C C . ARG A 1 174 ? -3.621 -0.052 -15.415 1.00 90.75 174 ARG A C 1
ATOM 1359 O O . ARG A 1 174 ? -2.707 0.322 -16.144 1.00 90.75 174 ARG A O 1
ATOM 1366 N N . ALA A 1 175 ? -3.794 0.390 -14.182 1.00 91.31 175 ALA A N 1
ATOM 1367 C CA . ALA A 1 175 ? -2.879 1.307 -13.532 1.00 91.31 175 ALA A CA 1
ATOM 1368 C C . ALA A 1 175 ? -2.912 1.086 -12.026 1.00 91.31 175 ALA A C 1
ATOM 1370 O O . ALA A 1 175 ? -3.953 0.739 -11.462 1.00 91.31 175 ALA A O 1
ATOM 1371 N N . PHE A 1 176 ? -1.781 1.316 -11.380 1.00 90.62 176 PHE A N 1
ATOM 1372 C CA . PHE A 1 176 ? -1.690 1.353 -9.932 1.00 90.62 176 PHE A CA 1
ATOM 1373 C C . PHE A 1 176 ? -0.716 2.443 -9.505 1.00 90.62 176 PHE A C 1
ATOM 1375 O O . PHE A 1 176 ? 0.165 2.852 -10.257 1.00 90.62 176 PHE A O 1
ATOM 1382 N N . THR A 1 177 ? -0.845 2.896 -8.267 1.00 87.44 177 THR A N 1
ATOM 1383 C CA . THR A 1 177 ? 0.111 3.807 -7.646 1.00 87.44 177 THR A CA 1
ATOM 1384 C C . THR A 1 177 ? 0.916 3.046 -6.610 1.00 87.44 177 THR A C 1
ATOM 1386 O O . THR A 1 177 ? 0.337 2.363 -5.762 1.00 87.44 177 THR A O 1
ATOM 1389 N N . VAL A 1 178 ? 2.240 3.192 -6.650 1.00 83.81 178 VAL A N 1
ATOM 1390 C CA . VAL A 1 178 ? 3.100 2.856 -5.512 1.00 83.81 178 VAL A CA 1
ATOM 1391 C C . VAL A 1 178 ? 3.699 4.120 -4.929 1.00 83.81 178 VAL A C 1
ATOM 1393 O O . VAL A 1 178 ? 4.293 4.917 -5.653 1.00 83.81 178 VAL A O 1
ATOM 1396 N N . ILE A 1 179 ? 3.532 4.314 -3.618 1.00 76.81 179 ILE A N 1
ATOM 1397 C CA . ILE A 1 179 ? 3.909 5.556 -2.921 1.00 76.81 179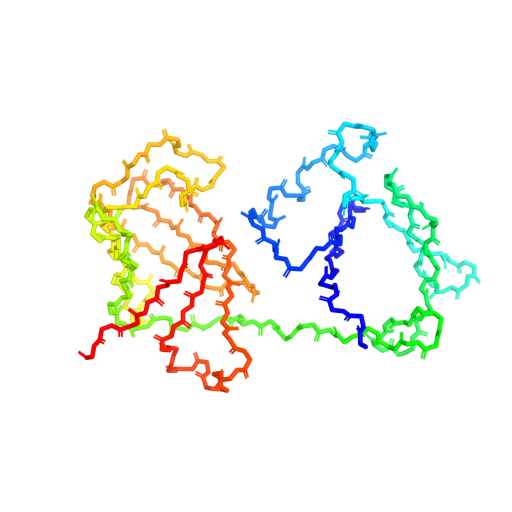 ILE A CA 1
ATOM 1398 C C . ILE A 1 179 ? 3.167 6.754 -3.546 1.00 76.81 179 ILE A C 1
ATOM 1400 O O . ILE A 1 179 ? 2.000 6.973 -3.231 1.00 76.81 179 ILE A O 1
ATOM 1404 N N . SER A 1 180 ? 3.808 7.459 -4.479 1.00 76.75 180 SER A N 1
ATOM 1405 C CA . SER A 1 180 ? 3.273 8.616 -5.210 1.00 76.75 180 SER A CA 1
ATOM 1406 C C . SER A 1 180 ? 3.474 8.496 -6.725 1.00 76.75 180 SER A C 1
ATOM 1408 O O . SER A 1 180 ? 3.260 9.462 -7.453 1.00 76.75 180 SER A O 1
ATOM 1410 N N . TYR A 1 181 ? 3.921 7.334 -7.204 1.00 85.69 181 TYR A N 1
ATOM 1411 C CA . TYR A 1 181 ? 4.258 7.094 -8.601 1.00 85.69 181 TYR A CA 1
ATOM 1412 C C . TYR A 1 181 ? 3.186 6.227 -9.247 1.00 85.69 181 TYR A C 1
ATOM 1414 O O . TYR A 1 181 ? 2.939 5.102 -8.806 1.00 85.69 181 TYR A O 1
ATOM 1422 N N . GLU A 1 182 ? 2.535 6.761 -10.276 1.00 90.94 182 GLU A N 1
ATOM 1423 C CA . GLU A 1 182 ? 1.536 6.035 -11.051 1.00 90.94 182 GLU A CA 1
ATOM 1424 C C . GLU A 1 182 ? 2.212 5.217 -12.154 1.00 90.94 182 GLU A C 1
ATOM 1426 O O . GLU A 1 182 ? 2.888 5.748 -13.035 1.00 90.94 182 GLU A O 1
ATOM 1431 N N . PHE A 1 183 ? 2.020 3.908 -12.086 1.00 93.69 183 PHE A N 1
ATOM 1432 C CA . PHE A 1 183 ? 2.488 2.946 -13.064 1.00 93.69 183 PHE A CA 1
ATOM 1433 C C . PHE A 1 183 ? 1.312 2.526 -13.938 1.00 93.69 183 PHE A C 1
ATOM 1435 O O . PHE A 1 183 ? 0.312 1.995 -13.450 1.00 93.69 183 PHE A O 1
ATOM 1442 N N . ILE A 1 184 ? 1.444 2.753 -15.242 1.00 94.12 184 ILE A N 1
ATOM 1443 C CA . ILE A 1 184 ? 0.395 2.485 -16.229 1.00 94.12 184 ILE A CA 1
ATOM 1444 C C . ILE A 1 184 ? 0.816 1.284 -17.068 1.00 94.12 184 ILE A C 1
ATOM 1446 O O . ILE A 1 184 ? 1.955 1.225 -17.535 1.00 94.12 184 ILE A O 1
ATOM 1450 N N . ARG A 1 185 ? -0.095 0.328 -17.264 1.00 94.50 185 ARG A N 1
ATOM 1451 C CA . ARG A 1 185 ? 0.158 -0.856 -18.085 1.00 94.50 185 ARG A CA 1
ATOM 1452 C C . ARG A 1 185 ? 0.356 -0.456 -19.547 1.00 94.50 185 ARG A C 1
ATOM 1454 O O . ARG A 1 185 ? -0.480 0.242 -20.122 1.00 94.50 185 ARG A O 1
ATOM 1461 N N . GLU A 1 186 ? 1.441 -0.913 -20.155 1.00 92.81 186 GLU A N 1
ATOM 1462 C CA . GLU A 1 186 ? 1.636 -0.814 -21.598 1.00 92.81 186 GLU A CA 1
ATOM 1463 C C . GLU A 1 186 ? 0.639 -1.720 -22.333 1.00 92.81 186 GLU A C 1
ATOM 1465 O O . GLU A 1 186 ? 0.175 -2.730 -21.794 1.00 92.81 186 GLU A O 1
ATOM 1470 N N . ARG A 1 187 ? 0.234 -1.283 -23.530 1.00 76.19 187 ARG A N 1
ATOM 1471 C CA . ARG A 1 187 ? -0.827 -1.923 -24.319 1.00 76.19 187 ARG A CA 1
ATOM 1472 C C . ARG A 1 187 ? -0.460 -3.335 -24.747 1.00 76.19 187 ARG A C 1
ATOM 1474 O O . ARG A 1 187 ? 0.683 -3.516 -25.213 1.00 76.19 187 ARG A O 1
#